Protein AF-A0AB39L7T5-F1 (afdb_monomer)

Solvent-accessible surface area (backbone atoms only — not comparable to full-atom values): 12133 Å² total; per-residue (Å²): 129,72,83,72,61,73,75,66,76,66,82,75,67,54,71,68,44,56,54,45,35,53,52,14,50,51,35,33,58,55,22,73,73,47,91,58,89,72,24,56,55,40,34,51,50,13,50,51,42,29,46,64,38,43,51,71,52,45,75,75,42,90,72,93,64,99,60,79,66,60,62,50,54,56,49,52,53,47,55,48,50,49,48,52,55,44,64,75,42,40,66,63,52,51,51,49,31,29,63,72,56,29,31,66,69,59,15,51,54,46,47,52,51,17,45,55,55,38,68,74,66,64,67,55,78,93,48,78,65,52,57,58,53,32,51,32,43,30,52,52,51,47,57,50,45,59,75,77,40,82,86,72,80,50,79,56,88,44,80,54,69,76,41,57,69,72,29,33,49,43,44,43,39,35,78,73,65,67,43,52,60,64,55,50,11,60,52,65,80,47,50,49,64,60,43,51,50,30,42,49,56,46,50,54,54,53,49,50,65,61,71,66,54,90,125

Mean predicted aligned error: 14.38 Å

Structure (mmCIF, N/CA/C/O backbone):
data_AF-A0AB39L7T5-F1
#
_entry.id   AF-A0AB39L7T5-F1
#
loop_
_atom_site.group_PDB
_atom_site.id
_atom_site.type_symbol
_atom_site.label_atom_id
_atom_site.label_alt_id
_atom_site.label_comp_id
_atom_site.label_asym_id
_atom_site.label_entity_id
_atom_site.label_seq_id
_atom_site.pdbx_PDB_ins_code
_atom_site.Cartn_x
_atom_site.Cartn_y
_atom_site.Cartn_z
_atom_site.occupancy
_atom_site.B_iso_or_equiv
_atom_site.auth_seq_id
_atom_site.auth_comp_id
_atom_site.auth_asym_id
_atom_site.auth_atom_id
_atom_site.pdbx_PDB_model_num
ATOM 1 N N . MET A 1 1 ? 9.376 -7.713 4.591 1.00 59.16 1 MET A N 1
ATOM 2 C CA . MET A 1 1 ? 9.207 -6.489 3.781 1.00 59.16 1 MET A CA 1
ATOM 3 C C . MET A 1 1 ? 8.627 -6.898 2.442 1.00 59.16 1 MET A C 1
ATOM 5 O O . MET A 1 1 ? 8.999 -7.964 1.968 1.00 59.16 1 MET A O 1
ATOM 9 N N . CYS A 1 2 ? 7.770 -6.080 1.823 1.00 70.94 2 CYS A N 1
ATOM 10 C CA . CYS A 1 2 ? 7.244 -6.397 0.494 1.00 70.94 2 CYS A CA 1
ATOM 11 C C . CYS A 1 2 ? 8.350 -6.588 -0.540 1.00 70.94 2 CYS A C 1
ATOM 13 O O . CYS A 1 2 ? 9.260 -5.762 -0.650 1.00 70.94 2 CYS A O 1
ATOM 15 N N . ASP A 1 3 ? 8.239 -7.673 -1.304 1.00 69.44 3 ASP A N 1
ATOM 16 C CA . ASP A 1 3 ? 9.197 -7.998 -2.346 1.00 69.44 3 ASP A CA 1
ATOM 17 C C . ASP A 1 3 ? 9.205 -6.910 -3.417 1.00 69.44 3 ASP A C 1
ATOM 19 O O . ASP A 1 3 ? 8.198 -6.597 -4.058 1.00 69.44 3 ASP A O 1
ATOM 23 N N . LEU A 1 4 ? 10.384 -6.333 -3.625 1.00 65.06 4 LEU A N 1
ATOM 24 C CA . LEU A 1 4 ? 10.609 -5.401 -4.714 1.00 65.06 4 LEU A CA 1
ATOM 25 C C . LEU A 1 4 ? 10.525 -6.161 -6.042 1.00 65.06 4 LEU A C 1
ATOM 27 O O . LEU A 1 4 ? 11.209 -7.180 -6.206 1.00 65.06 4 LEU A O 1
ATOM 31 N N . PRO A 1 5 ? 9.762 -5.668 -7.034 1.00 58.09 5 PRO A N 1
ATOM 32 C CA . PRO A 1 5 ? 9.785 -6.273 -8.353 1.00 58.09 5 PRO A CA 1
ATOM 33 C C . PRO A 1 5 ? 11.211 -6.197 -8.911 1.00 58.09 5 PRO A C 1
ATOM 35 O O . PRO A 1 5 ? 11.762 -5.115 -9.135 1.00 58.09 5 PRO A O 1
ATOM 38 N N . LYS A 1 6 ? 11.825 -7.368 -9.129 1.00 51.03 6 LYS A N 1
ATOM 39 C CA . LYS A 1 6 ? 13.149 -7.474 -9.752 1.00 51.03 6 LYS A CA 1
ATOM 40 C C . LYS A 1 6 ? 13.101 -6.814 -11.130 1.00 51.03 6 LYS A C 1
ATOM 42 O O . LYS A 1 6 ? 12.185 -7.084 -11.911 1.00 51.03 6 LYS A O 1
ATOM 47 N N . ARG A 1 7 ? 14.101 -5.979 -11.447 1.00 51.97 7 ARG A N 1
ATOM 48 C CA . ARG A 1 7 ? 14.282 -5.395 -12.786 1.00 51.97 7 ARG A CA 1
ATOM 49 C C . ARG A 1 7 ? 14.325 -6.528 -13.820 1.00 51.97 7 ARG A C 1
ATOM 51 O O . ARG A 1 7 ? 15.350 -7.183 -13.983 1.00 51.97 7 ARG A O 1
ATOM 58 N N . ARG A 1 8 ? 13.222 -6.770 -14.535 1.00 48.12 8 ARG A N 1
ATOM 59 C CA . ARG A 1 8 ? 13.226 -7.638 -15.719 1.00 48.12 8 ARG A CA 1
ATOM 60 C C . ARG A 1 8 ? 13.757 -6.826 -16.894 1.00 48.12 8 ARG A C 1
ATOM 62 O O . ARG A 1 8 ? 12.981 -6.308 -17.689 1.00 48.12 8 ARG A O 1
ATOM 69 N N . LEU A 1 9 ? 15.085 -6.738 -16.998 1.00 48.84 9 LEU A N 1
ATOM 70 C CA . LEU A 1 9 ? 15.791 -6.145 -18.148 1.00 48.84 9 LEU A CA 1
ATOM 71 C C . LEU A 1 9 ? 15.327 -6.748 -19.492 1.00 48.84 9 LEU A C 1
ATOM 73 O O . LEU A 1 9 ? 15.379 -6.101 -20.530 1.00 48.84 9 LEU A O 1
ATOM 77 N N . LEU A 1 10 ? 14.810 -7.980 -19.467 1.00 47.50 10 LEU A N 1
ATOM 78 C CA . LEU A 1 10 ? 14.433 -8.751 -20.651 1.00 47.50 10 LEU A CA 1
ATOM 79 C C . LEU A 1 10 ? 13.080 -8.366 -21.276 1.00 47.50 10 LEU A C 1
ATOM 81 O O . LEU A 1 10 ? 12.820 -8.754 -22.411 1.00 47.50 10 LEU A O 1
ATOM 85 N N . ASN A 1 11 ? 12.236 -7.571 -20.607 1.00 46.50 11 ASN A N 1
ATOM 86 C CA . ASN A 1 11 ? 10.943 -7.166 -21.181 1.00 46.50 11 ASN A CA 1
ATOM 87 C C . ASN A 1 11 ? 11.071 -6.123 -22.317 1.00 46.50 11 ASN A C 1
ATOM 89 O O . ASN A 1 11 ? 10.078 -5.823 -22.978 1.00 46.50 11 ASN A O 1
ATOM 93 N N . GLY A 1 12 ? 12.277 -5.596 -22.578 1.00 47.91 12 GLY A N 1
ATOM 94 C CA . GLY A 1 12 ? 12.576 -4.720 -23.722 1.00 47.91 12 GLY A CA 1
ATOM 95 C C . GLY A 1 12 ? 12.958 -5.456 -25.019 1.00 47.91 12 GLY A C 1
ATOM 96 O O . GLY A 1 12 ? 13.034 -4.844 -26.091 1.00 47.91 12 GLY A O 1
ATOM 97 N N . ILE A 1 13 ? 13.181 -6.776 -24.972 1.00 52.84 13 ILE A N 1
ATOM 98 C CA . ILE A 1 13 ? 13.639 -7.556 -26.132 1.00 52.84 13 ILE A CA 1
ATOM 99 C C . ILE A 1 13 ? 12.424 -8.071 -26.917 1.00 52.84 13 ILE A C 1
ATOM 101 O O . ILE A 1 13 ? 11.929 -9.174 -26.703 1.00 52.84 13 ILE A O 1
ATOM 105 N N . ARG A 1 14 ? 11.917 -7.257 -27.853 1.00 57.97 14 ARG A N 1
ATOM 106 C CA . ARG A 1 14 ? 10.888 -7.700 -28.814 1.00 57.97 14 ARG A CA 1
ATOM 107 C C . ARG A 1 14 ? 11.471 -8.766 -29.765 1.00 57.97 14 ARG A C 1
ATOM 109 O O . ARG A 1 14 ? 12.547 -8.524 -30.310 1.00 57.97 14 ARG A O 1
ATOM 116 N N . PRO A 1 15 ? 10.761 -9.875 -30.060 1.00 62.91 15 PRO A N 1
ATOM 117 C CA . PRO A 1 15 ? 11.277 -10.988 -30.877 1.00 62.91 15 PRO A CA 1
ATOM 118 C C . PRO A 1 15 ? 11.711 -10.552 -32.283 1.00 62.91 15 PRO A C 1
ATOM 120 O O . PRO A 1 15 ? 12.714 -11.027 -32.804 1.00 62.91 15 PRO A O 1
ATOM 123 N N . TRP A 1 16 ? 11.031 -9.556 -32.855 1.00 62.59 16 TRP A N 1
ATOM 124 C CA . TRP A 1 16 ? 11.418 -8.931 -34.121 1.00 62.59 16 TRP A CA 1
ATOM 125 C C . TRP A 1 16 ? 12.844 -8.351 -34.106 1.00 62.59 16 TRP A C 1
ATOM 127 O O . TRP A 1 16 ? 13.560 -8.453 -35.094 1.00 62.59 16 TRP A O 1
ATOM 137 N N . ARG A 1 17 ? 13.305 -7.788 -32.980 1.00 64.94 17 ARG A N 1
ATOM 138 C CA . ARG A 1 17 ? 14.658 -7.209 -32.870 1.00 64.94 17 ARG A CA 1
ATOM 139 C C . ARG A 1 17 ? 15.747 -8.281 -32.920 1.00 64.94 17 ARG A C 1
ATOM 141 O O . ARG A 1 17 ? 16.801 -8.041 -33.498 1.00 64.94 17 ARG A O 1
ATOM 148 N N . VAL A 1 18 ? 15.471 -9.464 -32.368 1.00 68.12 18 VAL A N 1
ATOM 149 C CA . VAL A 1 18 ? 16.374 -10.624 -32.441 1.00 68.12 18 VAL A CA 1
ATOM 150 C C . VAL A 1 18 ? 16.514 -11.088 -33.889 1.00 68.12 18 VAL A C 1
ATOM 152 O O . VAL A 1 18 ? 17.627 -11.311 -34.352 1.00 68.12 18 VAL A O 1
ATOM 155 N N . VAL A 1 19 ? 15.404 -11.140 -34.632 1.00 70.56 19 VAL A N 1
ATOM 156 C CA . VAL A 1 19 ? 15.412 -11.493 -36.060 1.00 70.56 19 VAL A CA 1
ATOM 157 C C . VAL A 1 19 ? 16.259 -10.505 -36.866 1.00 70.56 19 VAL A C 1
ATOM 159 O O . VAL A 1 19 ? 17.129 -10.930 -37.620 1.00 70.56 19 VAL A O 1
ATOM 162 N N . VAL A 1 20 ? 16.083 -9.193 -36.667 1.00 69.62 20 VAL A N 1
ATOM 163 C CA . VAL A 1 20 ? 16.873 -8.175 -37.389 1.00 69.62 20 VAL A CA 1
ATOM 164 C C . VAL A 1 20 ? 18.366 -8.255 -37.034 1.00 69.62 20 VAL A C 1
ATOM 166 O O . VAL A 1 20 ? 19.208 -8.142 -37.923 1.00 69.62 20 VAL A O 1
ATOM 169 N N . ALA A 1 21 ? 18.713 -8.504 -35.767 1.00 67.19 21 ALA A N 1
ATOM 170 C CA . ALA A 1 21 ? 20.107 -8.664 -35.346 1.00 67.19 21 ALA A CA 1
ATOM 171 C C . ALA A 1 21 ? 20.773 -9.895 -35.987 1.00 67.19 21 ALA A C 1
ATOM 173 O O . ALA A 1 21 ? 21.904 -9.803 -36.465 1.00 67.19 21 ALA A O 1
ATOM 174 N N . VAL A 1 22 ? 20.060 -11.025 -36.055 1.00 74.81 22 VAL A N 1
ATOM 175 C CA . VAL A 1 22 ? 20.540 -12.249 -36.719 1.00 74.81 22 VAL A CA 1
ATOM 176 C C . VAL A 1 22 ? 20.732 -12.020 -38.221 1.00 74.81 22 VAL A C 1
ATOM 178 O O . VAL A 1 22 ? 21.756 -12.421 -38.770 1.00 74.81 22 VAL A O 1
ATOM 181 N N . VAL A 1 23 ? 19.802 -11.321 -38.880 1.00 73.62 23 VAL A N 1
ATOM 182 C CA . VAL A 1 23 ? 19.912 -10.974 -40.309 1.00 73.62 23 VAL A CA 1
ATOM 183 C C . VAL A 1 23 ? 21.112 -10.056 -40.575 1.00 73.62 23 VAL A C 1
ATOM 185 O O . VAL A 1 23 ? 21.859 -10.286 -41.524 1.00 73.62 23 VAL A O 1
ATOM 188 N N . GLY A 1 24 ? 21.348 -9.053 -39.724 1.00 67.44 24 GLY A N 1
ATOM 189 C CA . GLY A 1 24 ? 22.513 -8.174 -39.849 1.00 67.44 24 GLY A CA 1
ATOM 190 C C . GLY A 1 24 ? 23.844 -8.912 -39.653 1.00 67.44 24 GLY A C 1
ATOM 191 O O . GLY A 1 24 ? 24.780 -8.698 -40.422 1.00 67.44 24 GLY A O 1
ATOM 192 N N . LEU A 1 25 ? 23.917 -9.844 -38.694 1.00 73.25 25 LEU A N 1
ATOM 193 C CA . LEU A 1 25 ? 25.084 -10.716 -38.488 1.00 73.25 25 LEU A CA 1
ATOM 194 C C . LEU A 1 25 ? 25.350 -11.620 -39.699 1.00 73.25 25 LEU A C 1
ATOM 196 O O . LEU A 1 25 ? 26.494 -11.735 -40.138 1.00 73.25 25 LEU A O 1
ATOM 200 N N . ALA A 1 26 ? 24.300 -12.211 -40.272 1.00 71.38 26 ALA A N 1
ATOM 201 C CA . ALA A 1 26 ? 24.407 -13.040 -41.469 1.00 71.38 26 ALA A CA 1
ATOM 202 C C . ALA A 1 26 ? 24.920 -12.243 -42.683 1.00 71.38 26 ALA A C 1
ATOM 204 O O . ALA A 1 26 ? 25.753 -12.744 -43.438 1.00 71.38 26 ALA A O 1
ATOM 205 N N . ALA A 1 27 ? 24.491 -10.986 -42.843 1.00 69.44 27 ALA A N 1
ATOM 206 C CA . ALA A 1 27 ? 24.963 -10.106 -43.913 1.00 69.44 27 ALA A CA 1
ATOM 207 C C . ALA A 1 27 ? 26.455 -9.742 -43.773 1.00 69.44 27 ALA A C 1
ATOM 209 O O . ALA A 1 27 ? 27.182 -9.748 -44.767 1.00 69.44 27 ALA A O 1
ATOM 210 N N . ILE A 1 28 ? 26.935 -9.484 -42.547 1.00 68.06 28 ILE A N 1
ATOM 211 C CA . ILE A 1 28 ? 28.365 -9.238 -42.285 1.00 68.06 28 ILE A CA 1
ATOM 212 C C . ILE A 1 28 ? 29.195 -10.494 -42.573 1.00 68.06 28 ILE A C 1
ATOM 214 O O . ILE A 1 28 ? 30.229 -10.404 -43.235 1.00 68.06 28 ILE A O 1
ATOM 218 N N . ALA A 1 29 ? 28.732 -11.660 -42.112 1.00 72.19 29 ALA A N 1
ATOM 219 C CA . ALA A 1 29 ? 29.416 -12.929 -42.341 1.00 72.19 29 ALA A CA 1
ATOM 220 C C . ALA A 1 29 ? 29.505 -13.267 -43.840 1.00 72.19 29 ALA A C 1
ATOM 222 O O . ALA A 1 29 ? 30.565 -13.662 -44.316 1.00 72.19 29 ALA A O 1
ATOM 223 N N . ALA A 1 30 ? 28.432 -13.039 -44.604 1.00 66.94 30 ALA A N 1
ATOM 224 C CA . ALA A 1 30 ? 28.425 -13.232 -46.054 1.00 66.94 30 ALA A CA 1
ATOM 225 C C . ALA A 1 30 ? 29.379 -12.266 -46.784 1.00 66.94 30 ALA A C 1
ATOM 227 O O . ALA A 1 30 ? 30.040 -12.662 -47.743 1.00 66.94 30 ALA A O 1
ATOM 228 N N . GLY A 1 31 ? 29.502 -11.021 -46.309 1.00 62.06 31 GLY A N 1
ATOM 229 C CA . GLY A 1 31 ? 30.430 -10.030 -46.862 1.00 62.06 31 GLY A CA 1
ATOM 230 C C . GLY A 1 31 ? 31.909 -10.408 -46.717 1.00 62.06 31 GLY A C 1
ATOM 231 O O . GLY A 1 31 ? 32.715 -10.034 -47.563 1.00 62.06 31 GLY A O 1
ATOM 232 N N . TRP A 1 32 ? 32.264 -11.197 -45.698 1.00 64.81 32 TRP A N 1
ATOM 233 C CA . TRP A 1 32 ? 33.627 -11.710 -45.497 1.00 64.81 32 TRP A CA 1
ATOM 234 C C . TRP A 1 32 ? 34.022 -12.830 -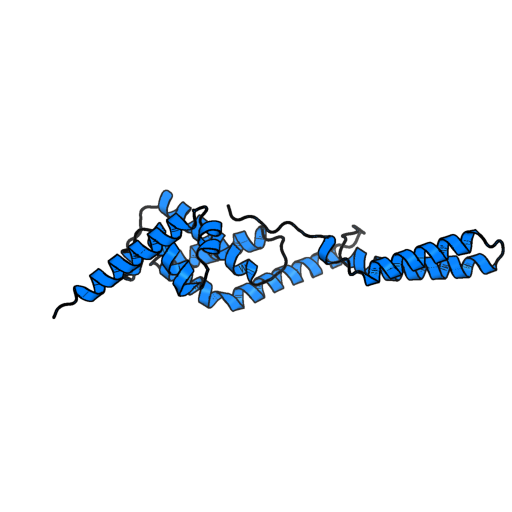46.468 1.00 64.81 32 TRP A C 1
ATOM 236 O O . TRP A 1 32 ? 35.209 -13.071 -46.671 1.00 64.81 32 TRP A O 1
ATOM 246 N N . VAL A 1 33 ? 33.049 -13.514 -47.074 1.00 67.62 33 VAL A N 1
ATOM 247 C CA . VAL A 1 33 ? 33.293 -14.666 -47.959 1.00 67.62 33 VAL A CA 1
ATOM 248 C C . VAL A 1 33 ? 33.530 -14.237 -49.416 1.00 67.62 33 VAL A C 1
ATOM 250 O O . VAL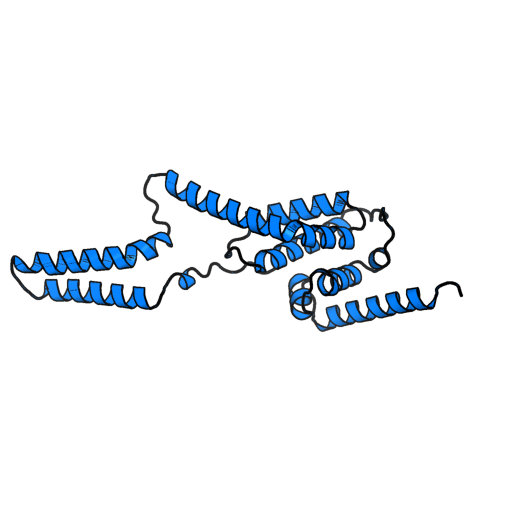 A 1 33 ? 34.046 -15.022 -50.207 1.00 67.62 33 VAL A O 1
ATOM 253 N N . VAL A 1 34 ? 33.217 -12.988 -49.786 1.00 60.12 34 VAL A N 1
ATOM 254 C CA . VAL A 1 34 ? 33.366 -12.471 -51.159 1.00 60.12 34 VAL A CA 1
ATOM 255 C C . VAL A 1 34 ? 34.569 -11.515 -51.247 1.00 60.12 34 VAL A C 1
ATOM 257 O O . VAL A 1 34 ? 34.479 -10.395 -50.746 1.00 60.12 34 VAL A O 1
ATOM 260 N N . PRO A 1 35 ? 35.696 -11.886 -51.888 1.00 51.81 35 PRO A N 1
ATOM 261 C CA . PRO A 1 35 ? 36.849 -10.996 -52.027 1.00 51.81 35 PRO A CA 1
ATOM 262 C C . PRO A 1 35 ? 36.629 -9.966 -53.148 1.00 51.81 35 PRO A C 1
ATOM 264 O O . PRO A 1 35 ? 36.377 -10.334 -54.293 1.00 51.81 35 PRO A O 1
ATOM 267 N N . GLY A 1 36 ? 36.755 -8.670 -52.841 1.00 61.28 36 GLY A N 1
ATOM 268 C CA . GLY A 1 36 ? 36.742 -7.580 -53.830 1.00 61.28 36 GLY A CA 1
ATOM 269 C C . GLY A 1 36 ? 36.214 -6.252 -53.274 1.00 61.28 36 GLY A C 1
ATOM 270 O O . GLY A 1 36 ? 35.625 -6.222 -52.202 1.00 61.28 36 GLY A O 1
ATOM 271 N N . LEU A 1 37 ? 36.371 -5.145 -54.016 1.00 52.47 37 LEU A N 1
ATOM 272 C CA . LEU A 1 37 ? 35.881 -3.797 -53.641 1.00 52.47 37 LEU A CA 1
ATOM 273 C C . LEU A 1 37 ? 34.363 -3.734 -53.353 1.00 52.47 37 LEU A C 1
ATOM 275 O O . LEU A 1 37 ? 33.896 -2.816 -52.683 1.00 52.47 37 LEU A O 1
ATOM 279 N N . LEU A 1 38 ? 33.600 -4.728 -53.818 1.00 53.84 38 LEU A N 1
ATOM 280 C CA . LEU A 1 38 ? 32.165 -4.875 -53.564 1.00 53.84 38 LEU A CA 1
ATOM 281 C C . LEU A 1 38 ? 31.835 -5.476 -52.185 1.00 53.84 38 LEU A C 1
ATOM 283 O O . LEU A 1 38 ? 30.674 -5.425 -51.793 1.00 53.84 38 LEU A O 1
ATOM 287 N N . SER A 1 39 ? 32.811 -5.996 -51.426 1.00 54.78 39 SER A N 1
ATOM 288 C CA . SER A 1 39 ? 32.604 -6.535 -50.067 1.00 54.78 39 SER A CA 1
ATOM 289 C C . SER A 1 39 ? 32.346 -5.448 -49.018 1.00 54.78 39 SER A C 1
ATOM 291 O O . SER A 1 39 ? 31.701 -5.696 -47.999 1.00 54.78 39 SER A O 1
ATOM 293 N N . ALA A 1 40 ? 32.771 -4.212 -49.295 1.00 57.59 40 ALA A N 1
ATOM 294 C CA . ALA A 1 40 ? 32.549 -3.067 -48.417 1.00 57.59 40 ALA A CA 1
ATOM 295 C C . ALA A 1 40 ? 31.058 -2.698 -48.292 1.00 57.59 40 ALA A C 1
ATOM 297 O O . ALA A 1 40 ? 30.616 -2.250 -47.235 1.00 57.59 40 ALA A O 1
ATOM 298 N N . VAL A 1 41 ? 30.267 -2.929 -49.346 1.00 60.19 41 VAL A N 1
ATOM 299 C CA . VAL A 1 41 ? 28.835 -2.596 -49.393 1.00 60.19 41 VAL A CA 1
ATOM 300 C C . VAL A 1 41 ? 27.988 -3.477 -48.455 1.00 60.19 41 VAL A C 1
ATOM 302 O O . VAL A 1 41 ? 27.268 -2.913 -47.631 1.00 60.19 41 VAL A O 1
ATOM 305 N N . PRO A 1 42 ? 28.063 -4.826 -48.485 1.00 58.31 42 PRO A N 1
ATOM 306 C CA . PRO A 1 42 ? 27.310 -5.678 -47.563 1.00 58.31 42 PRO A CA 1
ATOM 307 C C . PRO A 1 42 ? 27.816 -5.592 -46.118 1.00 58.31 42 PRO A C 1
ATOM 309 O O . PRO A 1 42 ? 27.006 -5.681 -45.199 1.00 58.31 42 PRO A O 1
ATOM 312 N N . ILE A 1 43 ? 29.114 -5.352 -45.890 1.00 59.38 43 ILE A N 1
ATOM 313 C CA . ILE A 1 43 ? 29.654 -5.131 -44.538 1.00 59.38 43 ILE A CA 1
ATOM 314 C C . ILE A 1 43 ? 29.134 -3.799 -43.973 1.00 59.38 43 ILE A C 1
ATOM 316 O O . ILE A 1 43 ? 28.663 -3.749 -42.834 1.00 59.38 43 I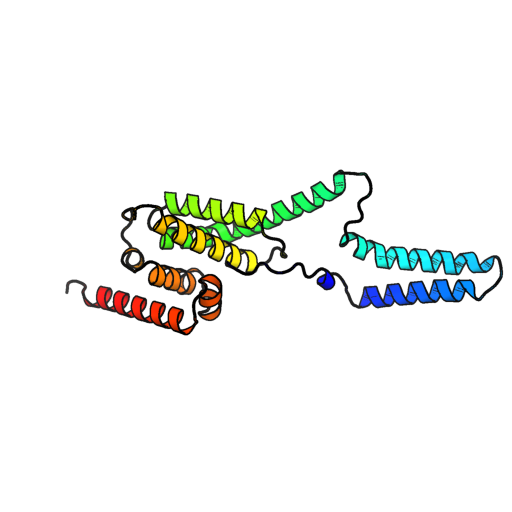LE A O 1
ATOM 320 N N . GLY A 1 44 ? 29.140 -2.728 -44.774 1.00 62.22 44 GLY A N 1
ATOM 321 C CA . GLY A 1 44 ? 28.569 -1.426 -44.412 1.00 62.22 44 GLY A CA 1
ATOM 322 C C . GLY A 1 44 ? 27.059 -1.481 -44.162 1.00 62.22 44 GLY A C 1
ATOM 323 O O . GLY A 1 44 ? 26.573 -0.987 -43.147 1.00 62.22 44 GLY A O 1
ATOM 324 N N . ALA A 1 45 ? 26.304 -2.142 -45.038 1.00 63.94 45 ALA A N 1
ATOM 325 C CA . ALA A 1 45 ? 24.864 -2.311 -44.869 1.00 63.94 45 ALA A CA 1
ATOM 326 C C . ALA A 1 45 ? 24.521 -3.213 -43.668 1.00 63.94 45 ALA A C 1
ATOM 328 O O . ALA A 1 45 ? 23.655 -2.866 -42.870 1.00 63.94 45 ALA A O 1
ATOM 329 N N . GLY A 1 46 ? 25.224 -4.336 -43.490 1.00 60.03 46 GLY A N 1
ATOM 330 C CA . GLY A 1 46 ? 25.027 -5.258 -42.369 1.00 60.03 46 GLY A CA 1
ATOM 331 C C . GLY A 1 46 ? 25.344 -4.617 -41.017 1.00 60.03 46 GLY A C 1
ATOM 332 O O . GLY A 1 46 ? 24.579 -4.776 -40.067 1.00 60.03 46 GLY A O 1
ATOM 333 N N . SER A 1 47 ? 26.416 -3.822 -40.945 1.00 63.28 47 SER A N 1
ATOM 334 C CA . SER A 1 47 ? 26.769 -3.041 -39.752 1.00 63.28 47 SER A CA 1
ATOM 335 C C . SER A 1 47 ? 25.768 -1.927 -39.459 1.00 63.28 47 SER A C 1
ATOM 337 O O . SER A 1 47 ? 25.405 -1.768 -38.299 1.00 63.28 47 SER A O 1
ATOM 339 N N . LEU A 1 48 ? 25.245 -1.220 -40.468 1.00 64.81 48 LEU A N 1
ATOM 340 C CA . LEU A 1 48 ? 24.160 -0.241 -40.298 1.00 64.81 48 LEU A CA 1
ATOM 341 C C . LEU A 1 48 ? 22.854 -0.888 -39.825 1.00 64.81 48 LEU A C 1
ATOM 343 O O . LEU A 1 48 ? 22.181 -0.337 -38.958 1.00 64.81 48 LEU A O 1
ATOM 347 N N . VAL A 1 49 ? 22.504 -2.064 -40.352 1.00 65.31 49 VAL A N 1
ATOM 348 C CA . VAL A 1 49 ? 21.318 -2.827 -39.930 1.00 65.31 49 VAL A CA 1
ATOM 349 C C . VAL A 1 49 ? 21.480 -3.345 -38.501 1.00 65.31 49 VAL A C 1
ATOM 351 O O . VAL A 1 49 ? 20.553 -3.218 -37.702 1.00 65.31 49 VAL A O 1
ATOM 354 N N . LEU A 1 50 ? 22.662 -3.851 -38.136 1.00 62.31 50 LEU A N 1
ATOM 355 C CA . LEU A 1 50 ? 22.991 -4.191 -36.750 1.00 62.31 50 LEU A CA 1
ATOM 356 C C . LEU A 1 50 ? 22.939 -2.959 -35.850 1.00 62.31 50 LEU A C 1
ATOM 358 O O . LEU A 1 50 ? 22.322 -3.026 -34.791 1.00 62.31 50 LEU A O 1
ATOM 362 N N . LEU A 1 51 ? 23.492 -1.821 -36.279 1.00 59.72 51 LEU A N 1
ATOM 363 C CA . LEU A 1 51 ? 23.401 -0.567 -35.535 1.00 59.72 51 LEU A CA 1
ATOM 364 C C . LEU A 1 51 ? 21.937 -0.174 -35.327 1.00 59.72 51 LEU A C 1
ATOM 366 O O . LEU A 1 51 ? 21.560 0.141 -34.209 1.00 59.72 51 LEU A O 1
ATOM 370 N N . ALA A 1 52 ? 21.094 -0.239 -36.357 1.00 60.47 52 ALA A N 1
ATOM 371 C CA . ALA A 1 52 ? 19.677 0.115 -36.282 1.00 60.47 52 ALA A CA 1
ATOM 372 C C . ALA A 1 52 ? 18.845 -0.870 -35.438 1.00 60.47 52 ALA A C 1
ATOM 374 O O . ALA A 1 52 ? 17.846 -0.471 -34.841 1.00 60.47 52 ALA A O 1
ATOM 375 N N . ALA A 1 53 ? 19.253 -2.138 -35.352 1.00 61.19 53 ALA A N 1
ATOM 376 C CA . ALA A 1 53 ? 18.623 -3.148 -34.501 1.00 61.19 53 ALA A CA 1
ATOM 377 C C . ALA A 1 53 ? 19.057 -3.039 -33.032 1.00 61.19 53 ALA A C 1
ATOM 379 O O . ALA A 1 53 ? 18.257 -3.270 -32.123 1.00 61.19 53 ALA A O 1
ATOM 380 N N . VAL A 1 54 ? 20.319 -2.669 -32.808 1.00 56.06 54 VAL A N 1
ATOM 381 C CA . VAL A 1 54 ? 20.957 -2.592 -31.491 1.00 56.06 54 VAL A CA 1
ATOM 382 C C . VAL A 1 54 ? 20.764 -1.211 -30.852 1.00 56.06 54 VAL A C 1
ATOM 384 O O . VAL A 1 54 ? 20.557 -1.142 -29.648 1.00 56.06 54 VAL A O 1
ATOM 387 N N . LEU A 1 55 ? 20.701 -0.112 -31.611 1.00 53.53 55 LEU A N 1
ATOM 388 C CA . LEU A 1 55 ? 20.466 1.256 -31.105 1.00 53.53 55 LEU A CA 1
ATOM 389 C C . LEU A 1 55 ? 19.194 1.391 -30.245 1.00 53.53 55 LEU A C 1
ATOM 391 O O . LEU A 1 55 ? 19.255 2.022 -29.190 1.00 53.53 55 LEU A O 1
ATOM 395 N N . PRO A 1 56 ? 18.042 0.799 -30.615 1.00 51.75 56 PRO A N 1
ATOM 396 C CA . PRO A 1 56 ? 16.845 0.821 -29.781 1.00 51.75 56 PRO A CA 1
ATOM 397 C C . PRO A 1 56 ? 16.926 -0.105 -28.562 1.00 51.75 56 PRO A C 1
ATOM 399 O O . PRO A 1 56 ? 16.111 0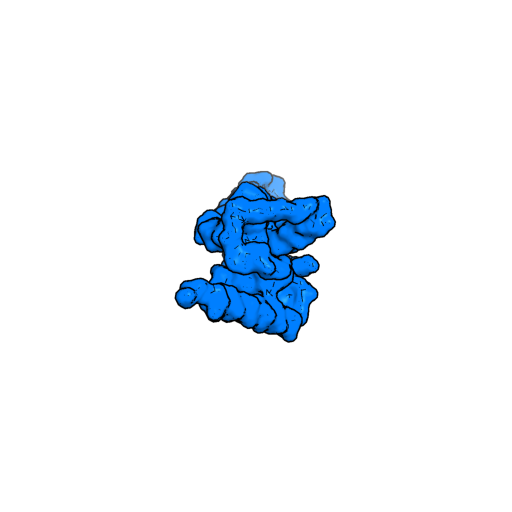.051 -27.662 1.00 51.75 56 PRO A O 1
ATOM 402 N N . ALA A 1 57 ? 17.849 -1.073 -28.544 1.00 45.69 57 ALA A N 1
ATOM 403 C CA . ALA A 1 57 ? 18.117 -1.943 -27.397 1.00 45.69 57 ALA A CA 1
ATOM 404 C C . ALA A 1 57 ? 19.176 -1.337 -26.453 1.00 45.69 57 ALA A C 1
ATOM 406 O O . ALA A 1 57 ? 19.093 -1.517 -25.247 1.00 45.69 57 ALA A O 1
ATOM 407 N N . LEU A 1 58 ? 20.109 -0.537 -26.980 1.00 45.12 58 LEU A N 1
ATOM 408 C CA . LEU A 1 58 ? 21.034 0.305 -26.213 1.00 45.12 58 LEU A CA 1
ATOM 409 C C . LEU A 1 58 ? 20.362 1.569 -25.660 1.00 45.12 58 LEU A C 1
ATOM 411 O O . LEU A 1 58 ? 20.852 2.155 -24.704 1.00 45.12 58 LEU A O 1
ATOM 415 N N . ARG A 1 59 ? 19.201 1.969 -26.196 1.00 42.09 59 ARG A N 1
ATOM 416 C CA . ARG A 1 59 ? 18.308 2.917 -25.504 1.00 42.09 59 ARG A CA 1
ATOM 417 C C . ARG A 1 59 ? 17.804 2.376 -24.162 1.00 42.09 59 ARG A C 1
ATOM 419 O O . ARG A 1 59 ? 17.482 3.182 -23.299 1.00 42.09 59 ARG A O 1
ATOM 426 N N . ASP A 1 60 ? 17.796 1.053 -23.992 1.00 41.94 60 ASP A N 1
ATOM 427 C CA . ASP A 1 60 ? 17.422 0.375 -22.747 1.00 41.94 60 ASP A CA 1
ATOM 428 C C . ASP A 1 60 ? 18.646 -0.149 -21.957 1.00 41.94 60 ASP A C 1
ATOM 430 O O . ASP A 1 60 ? 18.490 -0.621 -20.832 1.00 41.94 60 ASP A O 1
ATOM 434 N N . ILE A 1 61 ? 19.866 -0.054 -22.511 1.00 41.69 61 ILE A N 1
ATOM 435 C CA . ILE A 1 61 ? 21.119 -0.482 -21.871 1.00 41.69 61 ILE A CA 1
ATOM 436 C C . ILE A 1 61 ? 22.106 0.687 -21.880 1.00 41.69 61 ILE A C 1
ATOM 438 O O . ILE A 1 61 ? 22.834 0.918 -22.841 1.00 41.69 61 ILE A O 1
ATOM 442 N N . GLU A 1 62 ? 22.074 1.406 -20.762 1.00 47.44 62 GLU A N 1
ATOM 443 C CA . GLU A 1 62 ? 23.075 2.312 -20.196 1.00 47.44 62 GLU A CA 1
ATOM 444 C C . GLU A 1 62 ? 24.504 2.087 -20.750 1.00 47.44 62 GLU A C 1
ATOM 446 O O . GLU A 1 62 ? 25.297 1.333 -20.192 1.00 47.44 62 GLU A O 1
ATOM 451 N N . LEU A 1 63 ? 24.864 2.768 -21.842 1.00 38.72 63 LEU A N 1
ATOM 452 C CA . LEU A 1 63 ? 26.259 2.957 -22.244 1.00 38.72 63 LEU A CA 1
ATOM 453 C C . LEU A 1 63 ? 26.698 4.332 -21.754 1.00 38.72 63 LEU A C 1
ATOM 455 O O . LEU A 1 63 ? 26.308 5.361 -22.307 1.00 38.72 63 LEU A O 1
ATOM 459 N N . GLY A 1 64 ? 27.498 4.324 -20.687 1.00 38.41 64 GLY A N 1
ATOM 460 C CA . GLY A 1 64 ? 28.220 5.492 -20.205 1.00 38.41 64 GLY A CA 1
ATOM 461 C C . GLY A 1 64 ? 29.128 6.041 -21.304 1.00 38.41 64 GLY A C 1
ATOM 462 O O . GLY A 1 64 ? 30.176 5.475 -21.601 1.00 38.41 64 GLY A O 1
ATOM 463 N N . LEU A 1 65 ? 28.707 7.146 -21.908 1.00 39.91 65 LEU A N 1
ATOM 464 C CA . LEU A 1 65 ? 29.528 8.033 -22.727 1.00 39.91 65 LEU A CA 1
ATOM 465 C C . LEU A 1 65 ? 29.391 9.451 -22.153 1.00 39.91 65 LEU A C 1
ATOM 467 O O . LEU A 1 65 ? 28.328 9.785 -21.621 1.00 39.91 65 LEU A O 1
ATOM 471 N N . PRO A 1 66 ? 30.454 10.273 -22.214 1.00 42.81 66 PRO A N 1
ATOM 472 C CA . PRO A 1 66 ? 30.572 11.495 -21.431 1.00 42.81 66 PRO A CA 1
ATOM 473 C C . PRO A 1 66 ? 29.559 12.526 -21.931 1.00 42.81 66 PRO A C 1
ATOM 475 O O . PRO A 1 66 ? 29.662 13.039 -23.044 1.00 42.81 66 PRO A O 1
ATOM 478 N N . GLY A 1 67 ? 28.543 12.791 -21.116 1.00 40.88 67 GLY A N 1
ATOM 479 C CA . GLY A 1 67 ? 27.471 13.719 -21.445 1.00 40.88 67 GLY A CA 1
ATOM 480 C C . GLY A 1 67 ? 26.281 13.541 -20.511 1.00 40.88 67 GLY A C 1
ATOM 481 O O . GLY A 1 67 ? 25.291 12.913 -20.884 1.00 40.88 67 GLY A O 1
ATOM 482 N N . ASP A 1 68 ? 26.374 14.139 -19.322 1.00 47.66 68 ASP A N 1
ATOM 483 C CA . ASP A 1 68 ? 25.415 14.126 -18.197 1.00 47.66 68 ASP A CA 1
ATOM 484 C C . ASP A 1 68 ? 23.958 14.525 -18.523 1.00 47.66 68 ASP A C 1
ATOM 486 O O . ASP A 1 68 ? 23.081 14.508 -17.663 1.00 47.66 68 ASP A O 1
ATOM 490 N N . ILE A 1 69 ? 23.651 14.870 -19.771 1.00 50.50 69 ILE A N 1
ATOM 491 C CA . ILE A 1 69 ? 22.394 15.520 -20.153 1.00 50.50 69 ILE A CA 1
ATOM 492 C C . ILE A 1 69 ? 21.270 14.499 -20.417 1.00 50.50 69 ILE A C 1
ATOM 494 O O . ILE A 1 69 ? 20.094 14.801 -20.238 1.00 50.50 69 ILE A O 1
ATOM 498 N N . LYS A 1 70 ? 21.593 13.265 -20.832 1.00 43.53 70 LYS A N 1
ATOM 499 C CA . LYS A 1 70 ? 20.565 12.264 -21.199 1.00 43.53 70 LYS A CA 1
ATOM 500 C C . LYS A 1 70 ? 20.090 11.407 -20.026 1.00 43.53 70 LYS A C 1
ATOM 502 O O . LYS A 1 70 ? 18.930 10.998 -20.012 1.00 43.53 70 LYS A O 1
ATOM 507 N N . PHE A 1 71 ? 20.954 11.172 -19.038 1.00 41.66 71 PHE A N 1
ATOM 508 C CA . PHE A 1 71 ? 20.583 10.460 -17.815 1.00 41.66 71 PHE A CA 1
ATOM 509 C C . PHE A 1 71 ? 19.648 11.295 -16.942 1.00 41.66 71 PHE A C 1
ATOM 511 O O . PHE A 1 71 ? 18.667 10.751 -16.439 1.00 41.66 71 PHE A O 1
ATOM 518 N N . SER A 1 72 ? 19.881 12.609 -16.829 1.00 48.53 72 SER A N 1
ATOM 519 C CA . SER A 1 72 ? 18.978 13.470 -16.060 1.00 48.53 72 SER A CA 1
ATOM 520 C C . SER A 1 72 ? 17.583 13.511 -16.685 1.00 48.53 72 SER A C 1
ATOM 522 O O . SER A 1 72 ? 16.615 13.296 -15.976 1.00 48.53 72 SER A O 1
ATOM 524 N N . ALA A 1 73 ? 17.456 13.635 -18.011 1.00 51.81 73 ALA A N 1
ATOM 525 C CA . ALA A 1 73 ? 16.148 13.685 -18.670 1.00 51.81 73 ALA A CA 1
ATOM 526 C C . ALA A 1 73 ? 15.316 12.395 -18.498 1.00 51.81 73 ALA A C 1
ATOM 528 O O . ALA A 1 73 ? 14.108 12.464 -18.272 1.00 51.81 73 ALA A O 1
ATOM 529 N N . ALA A 1 74 ? 15.944 11.214 -18.572 1.00 53.81 74 ALA A N 1
ATOM 530 C CA . ALA A 1 74 ? 15.256 9.935 -18.366 1.00 53.81 74 ALA A CA 1
ATOM 531 C C . ALA A 1 74 ? 14.895 9.687 -16.887 1.00 53.81 74 ALA A C 1
ATOM 533 O O . ALA A 1 74 ? 13.844 9.112 -16.595 1.00 53.81 74 ALA A O 1
ATOM 534 N N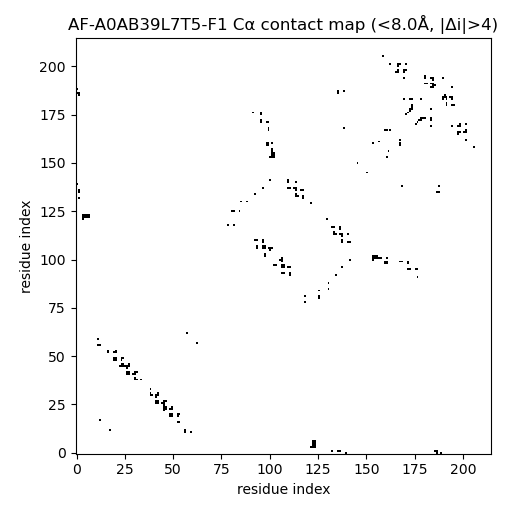 . LEU A 1 75 ? 15.742 10.139 -15.955 1.00 59.00 75 LEU A N 1
ATOM 535 C CA . LEU A 1 75 ? 15.468 10.094 -14.516 1.00 59.00 75 LEU A CA 1
ATOM 536 C C . LEU A 1 75 ? 14.364 11.087 -14.126 1.00 59.00 75 LEU A C 1
ATOM 538 O O . LEU A 1 75 ? 13.409 10.676 -13.474 1.00 59.00 75 LEU A O 1
ATOM 542 N N . SER A 1 76 ? 14.423 12.331 -14.611 1.00 60.62 76 SER A N 1
ATOM 543 C CA . SER A 1 76 ? 13.383 13.350 -14.422 1.00 60.62 76 SER A CA 1
ATOM 544 C C . SER A 1 76 ? 12.039 12.884 -14.977 1.00 60.62 76 SER A C 1
ATOM 546 O O . SER A 1 76 ? 11.032 12.979 -14.287 1.00 60.62 76 SER A O 1
ATOM 548 N N . GLY A 1 77 ? 12.003 12.293 -16.178 1.00 66.62 77 GLY A N 1
ATOM 549 C CA . GLY A 1 77 ? 10.762 11.756 -16.749 1.00 66.62 77 GLY A CA 1
ATOM 550 C C . GLY A 1 77 ? 10.173 10.584 -15.951 1.00 66.62 77 GLY A C 1
ATOM 551 O O . GLY A 1 77 ? 8.955 10.438 -15.862 1.00 66.62 77 GLY A O 1
ATOM 552 N N . ARG A 1 78 ? 11.021 9.757 -15.325 1.00 71.31 78 ARG A N 1
ATOM 553 C CA . ARG A 1 78 ? 10.584 8.663 -14.442 1.00 71.31 78 ARG A CA 1
ATOM 554 C C . ARG A 1 78 ? 10.032 9.189 -13.121 1.00 71.31 78 ARG A C 1
ATOM 556 O O . ARG A 1 78 ? 8.996 8.707 -12.673 1.00 71.31 78 ARG A O 1
ATOM 563 N N . GLU A 1 79 ? 10.736 10.121 -12.492 1.00 73.75 79 GLU A N 1
ATOM 564 C CA . GLU A 1 79 ? 10.315 10.757 -11.243 1.00 73.75 79 GLU A CA 1
ATOM 565 C C . GLU A 1 79 ? 8.969 11.464 -11.423 1.00 73.75 79 GLU A C 1
ATOM 567 O O . GLU A 1 79 ? 8.055 11.301 -10.612 1.00 73.75 79 GLU A O 1
ATOM 572 N N . GLN A 1 80 ? 8.805 12.136 -12.561 1.00 78.44 80 GLN A N 1
ATOM 573 C CA . GLN A 1 80 ? 7.556 12.776 -12.941 1.00 78.44 80 GLN A CA 1
ATOM 574 C C . GLN A 1 80 ? 6.443 11.748 -13.180 1.00 78.44 80 GLN A C 1
ATOM 576 O O . GLN A 1 80 ? 5.368 11.885 -12.613 1.00 78.44 80 GLN A O 1
ATOM 581 N N . GLY A 1 81 ? 6.719 10.636 -13.872 1.00 79.31 81 GLY A N 1
ATOM 582 C CA . GLY A 1 81 ? 5.734 9.561 -14.047 1.00 79.31 81 GLY A CA 1
ATOM 583 C C . GLY A 1 81 ? 5.297 8.883 -12.737 1.00 79.31 81 GLY A C 1
ATOM 584 O O . GLY A 1 81 ? 4.128 8.536 -12.582 1.00 79.31 81 GLY A O 1
ATOM 585 N N . ILE A 1 82 ? 6.210 8.705 -11.774 1.00 79.75 82 ILE A N 1
ATOM 586 C CA . ILE A 1 82 ? 5.874 8.207 -10.426 1.00 79.75 82 ILE A CA 1
ATOM 587 C C . ILE A 1 82 ? 4.983 9.217 -9.695 1.00 79.75 82 ILE A C 1
ATOM 589 O O . ILE A 1 82 ? 4.004 8.820 -9.064 1.00 79.75 82 ILE A O 1
ATOM 593 N N . THR A 1 83 ? 5.307 10.504 -9.806 1.00 82.31 83 THR A N 1
ATOM 594 C CA . THR A 1 83 ? 4.534 11.597 -9.205 1.00 82.31 83 THR A CA 1
ATOM 595 C C . THR A 1 83 ? 3.129 11.677 -9.797 1.00 82.31 83 THR A C 1
ATOM 597 O O . THR A 1 83 ? 2.160 11.742 -9.048 1.00 82.31 83 THR A O 1
ATOM 600 N N . ASP A 1 84 ? 2.993 11.570 -11.117 1.00 84.31 84 ASP A N 1
ATOM 601 C CA . ASP A 1 84 ? 1.700 11.627 -11.801 1.00 84.31 84 ASP A CA 1
ATOM 602 C C . ASP A 1 84 ? 0.777 10.475 -11.378 1.00 84.31 84 ASP A C 1
ATOM 604 O O . ASP A 1 84 ? -0.406 10.683 -11.102 1.00 84.31 84 ASP A O 1
ATOM 608 N N . VAL A 1 85 ? 1.310 9.251 -11.282 1.00 84.31 85 VAL A N 1
ATOM 609 C CA . VAL A 1 85 ? 0.530 8.096 -10.806 1.00 84.31 85 VAL A CA 1
ATOM 610 C C . VAL A 1 85 ? 0.169 8.234 -9.334 1.00 84.31 85 VAL A C 1
ATOM 612 O O . VAL A 1 85 ? -0.930 7.841 -8.940 1.00 84.31 85 VAL A O 1
ATOM 615 N N . PHE A 1 86 ? 1.056 8.812 -8.526 1.00 83.19 86 PHE A N 1
ATOM 616 C CA . PHE A 1 86 ? 0.738 9.105 -7.138 1.00 83.19 86 PHE A CA 1
ATOM 617 C C . PHE A 1 86 ? -0.410 10.110 -7.031 1.00 83.19 86 PHE A C 1
ATOM 619 O O . PHE A 1 86 ? -1.375 9.838 -6.324 1.00 83.19 86 PHE A O 1
ATOM 626 N N . GLU A 1 87 ? -0.356 11.230 -7.752 1.00 86.12 87 GLU A N 1
ATOM 627 C CA . GLU A 1 87 ? -1.401 12.258 -7.695 1.00 86.12 87 GLU A CA 1
ATOM 628 C C . GLU A 1 87 ? -2.767 11.716 -8.134 1.00 86.12 87 GLU A C 1
ATOM 630 O O . GLU A 1 87 ? -3.781 12.007 -7.502 1.00 86.12 87 GLU A O 1
ATOM 635 N N . GLN A 1 88 ? -2.802 10.823 -9.128 1.00 87.12 88 GLN A N 1
ATOM 636 C CA . GLN A 1 88 ? -4.033 10.128 -9.524 1.00 87.12 88 GLN A CA 1
ATOM 637 C C . GLN A 1 88 ? -4.610 9.232 -8.416 1.00 87.12 88 GLN A C 1
ATOM 639 O O . GLN A 1 88 ? -5.822 9.052 -8.340 1.00 87.12 88 GLN A O 1
ATOM 644 N N . GLN A 1 89 ? -3.760 8.656 -7.564 1.00 87.25 89 GLN A N 1
ATOM 645 C CA . GLN A 1 89 ? -4.148 7.702 -6.514 1.00 87.25 89 GLN A CA 1
ATOM 646 C C . GLN A 1 89 ? -4.210 8.329 -5.117 1.00 87.25 89 GLN A C 1
ATOM 648 O O . GLN A 1 89 ? -4.588 7.666 -4.147 1.00 87.25 89 GLN A O 1
ATOM 653 N N . ARG A 1 90 ? -3.836 9.604 -4.998 1.00 87.81 90 ARG A N 1
ATOM 654 C CA . ARG A 1 90 ? -3.650 10.302 -3.727 1.00 87.81 90 ARG A CA 1
ATOM 655 C C . ARG A 1 90 ? -4.915 10.302 -2.880 1.00 87.81 90 ARG A C 1
ATOM 657 O O . ARG A 1 90 ? -4.824 10.066 -1.680 1.00 87.81 90 ARG A O 1
ATOM 664 N N . GLY A 1 91 ? -6.079 10.519 -3.497 1.00 88.81 91 GLY A N 1
ATOM 665 C CA . GLY A 1 91 ? -7.371 10.513 -2.803 1.00 88.81 91 GLY A CA 1
ATOM 666 C C . GLY A 1 91 ? -7.657 9.180 -2.106 1.00 88.81 91 GLY A C 1
ATOM 667 O O . GLY A 1 91 ? -7.918 9.155 -0.902 1.00 88.81 91 GLY A O 1
ATOM 668 N N . ASP A 1 92 ? -7.513 8.072 -2.834 1.00 90.00 92 ASP A N 1
ATOM 669 C CA . ASP A 1 92 ? -7.749 6.721 -2.312 1.00 90.00 92 ASP A CA 1
ATOM 670 C C . ASP A 1 92 ? -6.750 6.355 -1.208 1.00 90.00 92 ASP A C 1
ATOM 672 O O . ASP A 1 92 ? -7.122 5.816 -0.161 1.00 90.00 92 ASP A O 1
ATOM 676 N N . LEU A 1 93 ? -5.466 6.666 -1.418 1.00 92.19 93 LEU A N 1
ATOM 677 C CA . LEU A 1 93 ? -4.410 6.398 -0.441 1.00 92.19 93 LEU A CA 1
ATOM 678 C C . LEU A 1 93 ? -4.579 7.240 0.827 1.00 92.19 93 LEU A C 1
ATOM 680 O O . LEU A 1 93 ? -4.366 6.738 1.931 1.00 92.19 93 LEU A O 1
ATOM 684 N N . GLN A 1 94 ? -4.994 8.500 0.685 1.00 93.50 94 GLN A N 1
ATOM 685 C CA . GLN A 1 94 ? -5.270 9.390 1.807 1.00 93.50 94 GLN A CA 1
ATOM 686 C C . GLN A 1 94 ? -6.461 8.900 2.627 1.00 93.50 94 GLN A C 1
ATOM 688 O O . GLN A 1 94 ? -6.375 8.886 3.855 1.00 93.50 94 GLN A O 1
ATOM 693 N N . LEU A 1 95 ? -7.533 8.442 1.974 1.00 92.12 95 LEU A N 1
ATOM 694 C CA . LEU A 1 95 ? -8.660 7.822 2.666 1.00 92.12 95 LEU A CA 1
ATOM 695 C C . LEU A 1 95 ? -8.202 6.591 3.459 1.00 92.12 95 LEU A C 1
ATOM 697 O O . LEU A 1 95 ? -8.468 6.501 4.657 1.00 92.12 95 LEU A O 1
ATOM 701 N N . CYS A 1 96 ? -7.447 5.683 2.834 1.00 92.94 96 CYS A N 1
ATOM 702 C CA . CYS A 1 96 ? -6.916 4.501 3.516 1.00 92.94 96 CYS A CA 1
ATOM 703 C C . CYS A 1 96 ? -6.049 4.884 4.726 1.00 92.94 96 CYS A C 1
ATOM 705 O O . CYS A 1 96 ? -6.245 4.356 5.819 1.00 92.94 96 CYS A O 1
ATOM 707 N N . ALA A 1 97 ? -5.133 5.842 4.567 1.00 93.62 97 ALA A N 1
ATOM 708 C CA . ALA A 1 97 ? -4.275 6.312 5.651 1.00 93.62 97 ALA A CA 1
ATOM 709 C C . ALA A 1 97 ? -5.085 6.902 6.818 1.00 93.62 97 ALA A C 1
ATOM 711 O O . ALA A 1 97 ? -4.787 6.622 7.980 1.00 93.62 97 ALA A O 1
ATOM 712 N N . GLN A 1 98 ? -6.133 7.680 6.529 1.00 92.62 98 GLN A N 1
ATOM 713 C CA . GLN A 1 98 ? -7.008 8.256 7.552 1.00 92.62 98 GLN A CA 1
ATOM 714 C C . GLN A 1 98 ? -7.772 7.182 8.328 1.00 92.62 98 GLN A C 1
ATOM 716 O O . GLN A 1 98 ? -7.830 7.245 9.557 1.00 92.62 98 GLN A O 1
ATOM 721 N N . LEU A 1 99 ? -8.309 6.175 7.635 1.00 91.62 99 LEU A N 1
ATOM 722 C CA . LEU A 1 99 ? -9.025 5.065 8.268 1.00 91.62 99 LEU A CA 1
ATOM 723 C C . LEU A 1 99 ? -8.099 4.189 9.122 1.00 91.62 99 LEU A C 1
ATOM 725 O O . LEU A 1 99 ? -8.517 3.692 10.167 1.00 91.62 99 LEU A O 1
ATOM 729 N N . LEU A 1 100 ? -6.839 4.035 8.707 1.00 90.81 100 LEU A N 1
ATOM 730 C CA . LEU A 1 100 ? -5.822 3.299 9.453 1.00 90.81 100 LEU A CA 1
ATOM 731 C C . LEU A 1 100 ? -5.348 4.047 10.707 1.00 90.81 100 LEU A C 1
ATOM 733 O O . LEU A 1 100 ? -5.209 3.428 11.758 1.00 90.81 100 LEU A O 1
ATOM 737 N N . CYS A 1 101 ? -5.108 5.358 10.623 1.00 88.31 101 CYS A N 1
ATOM 738 C CA . CYS A 1 101 ? -4.496 6.117 11.721 1.00 88.31 101 CYS A CA 1
ATOM 739 C C . CYS A 1 101 ? -5.518 6.713 12.702 1.00 88.31 101 CYS A C 1
ATOM 741 O O . CYS A 1 101 ? -5.222 6.865 13.883 1.00 88.31 101 CYS A O 1
ATOM 743 N N . GLY A 1 102 ? -6.709 7.106 12.235 1.00 84.38 102 GLY A N 1
ATOM 744 C CA . GLY A 1 102 ? -7.721 7.794 13.053 1.00 84.38 102 GLY A CA 1
ATOM 745 C C . GLY A 1 102 ? -7.398 9.255 13.429 1.00 84.38 102 GLY A C 1
ATOM 746 O O . GLY A 1 102 ? -8.236 9.931 14.032 1.00 84.38 102 GLY A O 1
ATOM 747 N N . ASP A 1 103 ? -6.215 9.763 13.064 1.00 86.69 103 ASP A N 1
ATOM 748 C CA . ASP A 1 103 ? -5.823 11.179 13.125 1.00 86.69 103 ASP A CA 1
ATOM 749 C C . ASP A 1 103 ? -5.360 11.640 11.729 1.00 86.69 103 ASP A C 1
ATOM 751 O O . ASP A 1 103 ? -4.423 11.050 11.179 1.00 86.69 103 ASP A O 1
ATOM 755 N N . PRO A 1 104 ? -5.989 12.671 11.131 1.00 87.88 104 PRO A N 1
ATOM 756 C CA . PRO A 1 104 ? -5.667 13.116 9.774 1.00 87.88 104 PRO A CA 1
ATOM 757 C C . PRO A 1 104 ? -4.225 13.621 9.618 1.00 87.88 104 PRO A C 1
ATOM 759 O O . PRO A 1 104 ? -3.623 13.410 8.566 1.00 87.88 104 PRO A O 1
ATOM 762 N N . GLU A 1 105 ? -3.650 14.235 10.655 1.00 90.06 105 GLU A N 1
ATOM 763 C CA . GLU A 1 105 ? -2.274 14.755 10.614 1.00 90.06 105 GLU A CA 1
ATOM 764 C C . GLU A 1 105 ? -1.243 13.622 10.598 1.00 90.06 105 GLU A C 1
ATOM 766 O O . GLU A 1 105 ? -0.304 13.619 9.796 1.00 90.06 105 GLU A O 1
ATOM 771 N N . GLN A 1 106 ? -1.448 12.609 11.445 1.00 89.94 106 GLN A N 1
ATOM 772 C CA . GLN A 1 106 ? -0.622 11.406 11.436 1.00 89.94 106 GLN A CA 1
ATOM 773 C C . GLN A 1 106 ? -0.763 10.647 10.112 1.00 89.94 106 GLN A C 1
ATOM 775 O O . GLN A 1 106 ? 0.246 10.242 9.538 1.00 89.94 106 GLN A O 1
ATOM 780 N N . ALA A 1 107 ? -1.990 10.506 9.601 1.00 91.75 107 ALA A N 1
ATOM 781 C CA . ALA A 1 107 ? -2.256 9.859 8.320 1.00 91.75 107 ALA A CA 1
ATOM 782 C C . ALA A 1 107 ? -1.506 10.534 7.166 1.00 91.75 107 ALA A C 1
ATOM 784 O O . ALA A 1 107 ? -0.854 9.853 6.377 1.00 91.75 107 ALA A O 1
ATOM 785 N N . LYS A 1 108 ? -1.554 11.870 7.095 1.00 93.25 108 LYS A N 1
ATOM 786 C CA . LYS A 1 108 ? -0.825 12.650 6.090 1.00 93.25 108 LYS A CA 1
ATOM 787 C C . LYS A 1 108 ? 0.685 12.435 6.204 1.00 93.25 108 LYS A C 1
ATOM 789 O O . LYS A 1 108 ? 1.327 12.115 5.210 1.00 93.25 108 LYS A O 1
ATOM 794 N N . THR A 1 109 ? 1.225 12.539 7.417 1.00 93.44 109 THR A N 1
ATOM 795 C CA . THR A 1 109 ? 2.664 12.382 7.676 1.00 93.44 109 THR A CA 1
ATOM 796 C C . THR A 1 109 ? 3.167 10.992 7.276 1.00 93.44 109 THR A C 1
ATOM 798 O O . THR A 1 109 ? 4.187 10.862 6.601 1.00 93.44 109 THR A O 1
ATOM 801 N N . LEU A 1 110 ? 2.444 9.936 7.663 1.00 94.00 110 LEU A N 1
ATOM 802 C CA . LEU A 1 110 ? 2.814 8.560 7.329 1.00 94.00 110 LEU A CA 1
ATOM 803 C C . LEU A 1 110 ? 2.660 8.267 5.835 1.00 94.00 110 LEU A C 1
ATOM 805 O O . LEU A 1 110 ? 3.485 7.546 5.277 1.00 94.00 110 LEU A O 1
ATOM 809 N N . LEU A 1 111 ? 1.647 8.836 5.177 1.00 94.94 111 LEU A N 1
ATOM 810 C CA . LEU A 1 111 ? 1.464 8.687 3.736 1.00 94.94 111 LEU A CA 1
ATOM 811 C C . LEU A 1 111 ? 2.581 9.375 2.943 1.00 94.94 111 LEU A C 1
ATOM 813 O O . LEU A 1 111 ? 3.127 8.771 2.022 1.00 94.94 111 LEU A O 1
ATOM 817 N N . GLU A 1 112 ? 2.962 10.598 3.315 1.00 93.81 112 GLU A N 1
ATOM 818 C CA . GLU A 1 112 ? 4.084 11.313 2.691 1.00 93.81 112 GLU A CA 1
ATOM 819 C C . GLU A 1 112 ? 5.404 10.551 2.886 1.00 93.81 112 GLU A C 1
ATOM 821 O O . GLU A 1 112 ? 6.164 10.373 1.933 1.00 93.81 112 GLU A O 1
ATOM 826 N N . ALA A 1 113 ? 5.645 10.000 4.080 1.00 94.12 113 ALA A N 1
ATOM 827 C CA . ALA A 1 113 ? 6.812 9.157 4.341 1.00 94.12 113 ALA A CA 1
ATOM 828 C C . ALA A 1 113 ? 6.791 7.848 3.528 1.00 94.12 113 ALA A C 1
ATOM 830 O O . ALA A 1 113 ? 7.820 7.429 2.987 1.00 94.12 113 ALA A O 1
ATOM 831 N N . ALA A 1 114 ? 5.626 7.202 3.409 1.00 94.25 114 ALA A N 1
ATOM 832 C CA . ALA A 1 114 ? 5.464 5.992 2.607 1.00 94.25 114 ALA A CA 1
ATOM 833 C C . ALA A 1 114 ? 5.726 6.259 1.123 1.00 94.25 114 ALA A C 1
ATOM 835 O O . ALA A 1 114 ? 6.362 5.444 0.445 1.00 94.25 114 ALA A O 1
ATOM 836 N N . TRP A 1 115 ? 5.280 7.414 0.628 1.00 91.25 115 TRP A N 1
ATOM 837 C CA . TRP A 1 115 ? 5.549 7.852 -0.731 1.00 91.25 115 TRP A CA 1
ATOM 838 C C . TRP A 1 115 ? 7.034 8.125 -0.944 1.00 91.25 115 TRP A C 1
ATOM 840 O O . TRP A 1 115 ? 7.619 7.501 -1.827 1.00 91.25 115 TRP A O 1
ATOM 850 N N . ALA A 1 116 ? 7.665 8.967 -0.123 1.00 90.56 116 ALA A N 1
ATOM 851 C CA . ALA A 1 116 ? 9.085 9.289 -0.257 1.00 90.56 116 ALA A CA 1
ATOM 852 C C . ALA A 1 116 ? 9.947 8.015 -0.308 1.00 90.56 116 ALA A C 1
ATOM 854 O O . ALA A 1 116 ? 10.755 7.828 -1.219 1.00 90.56 116 ALA A O 1
ATOM 855 N N . ARG A 1 117 ? 9.677 7.066 0.596 1.00 91.56 117 ARG A N 1
ATOM 856 C CA . ARG A 1 117 ? 10.364 5.771 0.629 1.00 91.56 117 ARG A CA 1
ATOM 857 C C . ARG A 1 117 ? 10.056 4.896 -0.589 1.00 91.56 117 ARG A C 1
ATOM 859 O O . ARG A 1 117 ? 10.923 4.164 -1.062 1.00 91.56 117 ARG A O 1
ATOM 866 N N . THR A 1 118 ? 8.833 4.950 -1.110 1.00 90.38 118 THR A N 1
ATOM 867 C CA . THR A 1 118 ? 8.484 4.249 -2.352 1.00 90.38 118 THR A CA 1
ATOM 868 C C . THR A 1 118 ? 9.229 4.843 -3.544 1.00 90.38 118 THR A C 1
ATOM 870 O O . THR A 1 118 ? 9.813 4.088 -4.317 1.00 90.38 118 THR A O 1
ATOM 873 N N . ALA A 1 119 ? 9.251 6.168 -3.683 1.00 87.12 119 ALA A N 1
ATOM 874 C CA . ALA A 1 119 ? 9.919 6.861 -4.780 1.00 87.12 119 ALA A CA 1
ATOM 875 C C . ALA A 1 119 ? 11.431 6.574 -4.801 1.00 87.12 119 ALA A C 1
ATOM 877 O O . ALA A 1 119 ? 11.992 6.322 -5.866 1.00 87.12 119 ALA A O 1
ATOM 878 N N . GLU A 1 120 ? 12.066 6.520 -3.628 1.00 86.00 120 GLU A N 1
ATOM 879 C CA . GLU A 1 120 ? 13.493 6.213 -3.483 1.00 86.00 120 GLU A CA 1
ATOM 880 C C . GLU A 1 120 ? 13.839 4.770 -3.900 1.00 86.00 120 GLU A C 1
ATOM 882 O O . GLU A 1 120 ? 14.831 4.514 -4.593 1.00 86.00 120 GLU A O 1
ATOM 887 N N . VAL A 1 121 ? 13.023 3.799 -3.479 1.00 86.31 121 VAL A N 1
ATOM 888 C CA . VAL A 1 121 ? 13.375 2.375 -3.583 1.00 86.31 121 VAL A CA 1
ATOM 889 C C . VAL A 1 121 ? 12.775 1.707 -4.826 1.00 86.31 121 VAL A C 1
ATOM 891 O O . VAL A 1 121 ? 13.318 0.712 -5.311 1.00 86.31 121 VAL A O 1
ATOM 894 N N . TRP A 1 122 ? 11.686 2.230 -5.397 1.00 83.19 122 TRP A N 1
ATOM 895 C CA . TRP A 1 122 ? 10.973 1.577 -6.496 1.00 83.19 122 TRP A CA 1
ATOM 896 C C . TRP A 1 122 ? 11.822 1.470 -7.768 1.00 83.19 122 TRP A C 1
ATOM 898 O O . TRP A 1 122 ? 12.130 2.456 -8.442 1.00 83.19 122 TRP A O 1
ATOM 908 N N . ARG A 1 123 ? 12.151 0.232 -8.161 1.00 78.25 123 ARG A N 1
ATOM 909 C CA . ARG A 1 123 ? 12.902 -0.080 -9.395 1.00 78.25 123 ARG A CA 1
ATOM 910 C C . ARG A 1 123 ? 12.045 -0.675 -10.515 1.00 78.25 123 ARG A C 1
ATOM 912 O O . ARG A 1 123 ? 12.560 -0.853 -11.619 1.00 78.25 123 ARG A O 1
ATOM 919 N N . GLY A 1 124 ? 10.764 -0.939 -10.254 1.00 73.25 124 GLY A N 1
ATOM 920 C CA . GLY A 1 124 ? 9.814 -1.500 -11.215 1.00 73.25 124 GLY A CA 1
ATOM 921 C C . GLY A 1 124 ? 9.293 -0.488 -12.248 1.00 73.25 124 GLY A C 1
ATOM 922 O O . GLY A 1 124 ? 9.682 0.687 -12.216 1.00 73.25 124 GLY A O 1
ATOM 923 N N . PRO A 1 125 ? 8.426 -0.935 -13.177 1.00 76.56 125 PRO A N 1
ATOM 924 C CA . PRO A 1 125 ? 7.688 -0.053 -14.078 1.00 76.56 125 PRO A CA 1
ATOM 925 C C . PRO A 1 125 ? 6.635 0.755 -13.306 1.00 76.56 125 PRO A C 1
ATOM 927 O O . PRO A 1 125 ? 6.125 0.303 -12.279 1.00 76.56 125 PRO A O 1
ATOM 930 N N . VAL A 1 126 ? 6.292 1.945 -13.800 1.00 78.94 126 VAL A N 1
ATOM 931 C CA . VAL A 1 126 ? 5.209 2.759 -13.230 1.00 78.94 126 VAL A CA 1
ATOM 932 C C . VAL A 1 126 ? 3.878 2.134 -13.654 1.00 78.94 126 VAL A C 1
ATOM 934 O O . VAL A 1 126 ? 3.413 2.311 -14.774 1.00 78.94 126 VAL A O 1
ATOM 937 N N . THR A 1 127 ? 3.318 1.303 -12.782 1.00 79.12 127 THR A N 1
ATOM 938 C CA . THR A 1 127 ? 2.074 0.551 -13.003 1.00 79.12 127 THR A CA 1
ATOM 939 C C . THR A 1 127 ? 1.197 0.667 -11.756 1.00 79.12 127 THR A C 1
ATOM 941 O O . THR A 1 127 ? 1.708 1.066 -10.706 1.00 79.12 127 THR A O 1
ATOM 944 N N . PRO A 1 128 ? -0.086 0.261 -11.798 1.00 74.12 128 PRO A N 1
ATOM 945 C CA . PRO A 1 128 ? -0.933 0.218 -10.603 1.00 74.12 128 PRO A CA 1
ATOM 946 C C . PRO A 1 128 ? -0.352 -0.601 -9.434 1.00 74.12 128 PRO A C 1
ATOM 948 O O . PRO A 1 128 ? -0.743 -0.388 -8.292 1.00 74.12 128 PRO A O 1
ATOM 951 N N . GLN A 1 129 ? 0.634 -1.477 -9.680 1.00 80.19 129 GLN A N 1
ATOM 952 C CA . GLN A 1 129 ? 1.377 -2.197 -8.633 1.00 80.19 129 GLN A CA 1
ATOM 953 C C . GLN A 1 129 ? 2.139 -1.265 -7.680 1.00 80.19 129 GLN A C 1
ATOM 955 O O . GLN A 1 129 ? 2.416 -1.646 -6.544 1.00 80.19 129 GLN A O 1
ATOM 960 N N . LEU A 1 130 ? 2.447 -0.040 -8.115 1.00 85.88 130 LEU A N 1
ATOM 961 C CA . LEU A 1 130 ? 3.043 0.986 -7.265 1.00 85.88 130 LEU A CA 1
ATOM 962 C C . LEU A 1 130 ? 2.138 1.293 -6.062 1.00 85.88 130 LEU A C 1
ATOM 964 O O . LEU A 1 130 ? 2.638 1.391 -4.947 1.00 85.88 130 LEU A O 1
ATOM 968 N N . ARG A 1 131 ? 0.812 1.324 -6.267 1.00 88.12 131 ARG A N 1
ATOM 969 C CA . ARG A 1 131 ? -0.193 1.520 -5.208 1.00 88.12 131 ARG A CA 1
ATOM 970 C C . ARG A 1 131 ? -0.073 0.468 -4.113 1.00 88.12 131 ARG A C 1
ATOM 972 O O . ARG A 1 131 ? -0.014 0.800 -2.934 1.00 88.12 131 ARG A O 1
ATOM 979 N N . LEU A 1 132 ? -0.041 -0.803 -4.520 1.00 88.56 132 LEU A N 1
ATOM 980 C CA . LEU A 1 132 ? 0.087 -1.954 -3.623 1.00 88.56 132 LEU A CA 1
ATOM 981 C C . LEU A 1 132 ? 1.372 -1.852 -2.800 1.00 88.56 132 LEU A C 1
ATOM 983 O O . LEU A 1 132 ? 1.349 -2.019 -1.582 1.00 88.56 132 LEU A O 1
ATOM 987 N N . TYR A 1 133 ? 2.481 -1.507 -3.452 1.00 89.44 133 TYR A N 1
ATOM 988 C CA . TYR A 1 133 ? 3.753 -1.327 -2.767 1.00 89.44 133 TYR A CA 1
ATOM 989 C C . TYR A 1 133 ? 3.724 -0.143 -1.788 1.00 89.44 133 TYR A C 1
ATOM 991 O O . TYR A 1 133 ? 4.163 -0.286 -0.649 1.00 89.44 133 TYR A O 1
ATOM 999 N N . THR A 1 134 ? 3.152 1.004 -2.167 1.00 92.31 134 THR A N 1
ATOM 1000 C CA . THR A 1 134 ? 3.006 2.156 -1.262 1.00 92.31 134 THR A CA 1
ATOM 1001 C C . THR A 1 134 ? 2.126 1.829 -0.057 1.00 92.31 134 THR A C 1
ATOM 1003 O O . THR A 1 134 ? 2.487 2.185 1.063 1.00 92.31 134 THR A O 1
ATOM 1006 N N . LEU A 1 135 ? 1.021 1.101 -0.250 1.00 92.81 135 LEU A N 1
ATOM 1007 C CA . LEU A 1 135 ? 0.180 0.614 0.850 1.00 92.81 135 LEU A CA 1
ATOM 1008 C C . LEU A 1 135 ? 0.953 -0.323 1.783 1.00 92.81 135 LEU A C 1
ATOM 1010 O O . LEU A 1 135 ? 0.827 -0.198 2.998 1.00 92.81 135 LEU A O 1
ATOM 1014 N N . CYS A 1 136 ? 1.803 -1.201 1.243 1.00 92.62 136 CYS A N 1
ATOM 1015 C CA . CYS A 1 136 ? 2.688 -2.028 2.063 1.00 92.62 136 CYS A CA 1
ATOM 1016 C C . CYS A 1 136 ? 3.602 -1.188 2.954 1.00 92.62 136 CYS A C 1
ATOM 1018 O O . CYS A 1 136 ? 3.690 -1.403 4.163 1.00 92.62 136 CYS A O 1
ATOM 1020 N N . VAL A 1 137 ? 4.290 -0.214 2.349 1.00 94.12 137 VAL A N 1
ATOM 1021 C CA . VAL A 1 137 ? 5.213 0.664 3.071 1.00 94.12 137 VAL A CA 1
ATOM 1022 C C . VAL A 1 137 ? 4.460 1.453 4.141 1.00 94.12 137 VAL A C 1
ATOM 1024 O O . VAL A 1 137 ? 4.949 1.562 5.263 1.00 94.12 137 VAL A O 1
ATOM 1027 N N . LEU A 1 138 ? 3.262 1.950 3.829 1.00 94.56 138 LEU A N 1
ATOM 1028 C CA . LEU A 1 138 ? 2.404 2.655 4.777 1.00 94.56 138 LEU A CA 1
ATOM 1029 C C . LEU A 1 138 ? 2.039 1.781 5.983 1.00 94.56 138 LEU A C 1
ATOM 1031 O O . LEU A 1 138 ? 2.208 2.223 7.117 1.00 94.56 138 LEU A O 1
ATOM 1035 N N . VAL A 1 139 ? 1.577 0.547 5.758 1.00 93.25 139 VAL A N 1
ATOM 1036 C CA . VAL A 1 139 ? 1.232 -0.393 6.839 1.00 93.25 139 VAL A CA 1
ATOM 1037 C C . VAL A 1 139 ? 2.455 -0.698 7.699 1.00 93.25 139 VAL A C 1
ATOM 1039 O O . VAL A 1 139 ? 2.374 -0.644 8.922 1.00 93.25 139 VAL A O 1
ATOM 1042 N N . HIS A 1 140 ? 3.617 -0.916 7.085 1.00 92.38 140 HIS A N 1
ATOM 1043 C CA . HIS A 1 140 ? 4.849 -1.159 7.828 1.00 92.38 140 HIS A CA 1
ATOM 1044 C C . HIS A 1 140 ? 5.270 0.046 8.689 1.00 92.38 140 HIS A C 1
ATOM 1046 O O . HIS A 1 140 ? 5.702 -0.114 9.836 1.00 92.38 140 HIS A O 1
ATOM 1052 N N . LEU A 1 141 ? 5.137 1.267 8.158 1.00 92.94 141 LEU A N 1
ATOM 1053 C CA . LEU A 1 141 ? 5.403 2.494 8.912 1.00 92.94 141 LEU A CA 1
ATOM 1054 C C . LEU A 1 141 ? 4.406 2.675 10.059 1.00 92.94 141 LEU A C 1
ATOM 1056 O O . LEU A 1 141 ? 4.816 3.071 11.147 1.00 92.94 141 LEU A O 1
ATOM 1060 N N . LEU A 1 142 ? 3.131 2.343 9.845 1.00 91.38 142 LEU A N 1
ATOM 1061 C CA . LEU A 1 142 ? 2.102 2.366 10.879 1.00 91.38 142 LEU A CA 1
ATOM 1062 C C . LEU A 1 142 ? 2.439 1.395 12.015 1.00 91.38 142 LEU A C 1
ATOM 1064 O O . LEU A 1 142 ? 2.549 1.833 13.157 1.00 91.38 142 LEU A O 1
ATOM 1068 N N . GLU A 1 143 ? 2.680 0.120 11.711 1.00 89.62 143 GLU A N 1
ATOM 1069 C CA . GLU A 1 143 ? 3.035 -0.905 12.705 1.00 89.62 143 GLU A CA 1
ATOM 1070 C C . GLU A 1 143 ? 4.302 -0.539 13.484 1.00 89.62 143 GLU A C 1
ATOM 1072 O O . GLU A 1 143 ? 4.388 -0.732 14.699 1.00 89.62 143 GLU A O 1
ATOM 1077 N N . THR A 1 144 ? 5.294 0.024 12.790 1.00 90.44 144 THR A N 1
ATOM 1078 C CA . THR A 1 144 ? 6.511 0.536 13.428 1.00 90.44 144 THR A CA 1
ATOM 1079 C C . THR A 1 144 ? 6.179 1.712 14.342 1.00 90.44 144 THR A C 1
ATOM 1081 O O . THR A 1 144 ? 6.633 1.747 15.483 1.00 90.44 144 THR A O 1
ATOM 1084 N N . SER A 1 145 ? 5.357 2.659 13.886 1.00 89.31 145 SER A N 1
ATOM 1085 C CA . SER A 1 145 ? 4.973 3.823 14.686 1.00 89.31 145 SER A CA 1
ATOM 1086 C C . SER A 1 145 ? 4.201 3.431 15.949 1.00 89.31 145 SER A C 1
ATOM 1088 O O . SER A 1 145 ? 4.508 3.957 17.014 1.00 89.31 145 SER A O 1
ATOM 1090 N N . GLU A 1 146 ? 3.281 2.466 15.865 1.00 86.19 146 GLU A N 1
ATOM 1091 C CA . GLU A 1 146 ? 2.490 1.971 17.000 1.00 86.19 146 GLU A CA 1
ATOM 1092 C C . GLU A 1 146 ? 3.342 1.203 18.016 1.00 86.19 146 GLU A C 1
ATOM 1094 O O . GLU A 1 146 ? 3.064 1.237 19.212 1.00 86.19 146 GLU A O 1
ATOM 1099 N N . ARG A 1 147 ? 4.411 0.536 17.563 1.00 86.88 147 ARG A N 1
ATOM 1100 C CA . ARG A 1 147 ? 5.345 -0.168 18.452 1.00 86.88 147 ARG A CA 1
ATOM 1101 C C . ARG A 1 147 ? 6.168 0.785 19.317 1.00 86.88 147 ARG A C 1
ATOM 1103 O O . ARG A 1 147 ? 6.502 0.444 20.447 1.00 86.88 147 ARG A O 1
ATOM 1110 N N . TRP A 1 148 ? 6.526 1.946 18.772 1.00 87.31 148 TRP A N 1
ATOM 1111 C CA . TRP A 1 148 ? 7.473 2.875 19.398 1.00 87.31 148 TRP A CA 1
ATOM 1112 C C . TRP A 1 148 ? 6.831 4.151 19.950 1.00 87.31 148 TRP A C 1
ATOM 1114 O O . TRP A 1 148 ? 7.472 4.872 20.711 1.00 87.31 148 TRP A O 1
ATOM 1124 N N . THR A 1 149 ? 5.579 4.436 19.595 1.00 82.19 149 THR A N 1
ATOM 1125 C CA . THR A 1 149 ? 4.864 5.650 20.004 1.00 82.19 149 THR A CA 1
ATOM 1126 C C . THR A 1 149 ? 3.642 5.264 20.830 1.00 82.19 149 THR A C 1
ATOM 1128 O O . THR A 1 149 ? 2.912 4.357 20.430 1.00 82.19 149 THR A O 1
ATOM 1131 N N . PRO A 1 150 ? 3.359 5.944 21.956 1.00 74.69 150 PRO A N 1
ATOM 1132 C CA . PRO A 1 150 ? 2.126 5.703 22.693 1.00 74.69 150 PRO A CA 1
ATOM 1133 C C . PRO A 1 150 ? 0.911 5.936 21.790 1.00 74.69 150 PRO A C 1
ATOM 1135 O O . PRO A 1 150 ? 0.861 6.917 21.041 1.00 74.69 150 PRO A O 1
ATOM 1138 N N . ALA A 1 151 ? -0.071 5.036 21.879 1.00 67.69 151 ALA A N 1
ATOM 1139 C CA . ALA A 1 151 ? -1.293 5.111 21.092 1.00 67.69 151 ALA A CA 1
ATOM 1140 C C . ALA A 1 151 ? -1.985 6.462 21.322 1.00 67.69 151 ALA A C 1
ATOM 1142 O O . ALA A 1 151 ? -2.488 6.752 22.413 1.00 67.69 151 ALA A O 1
ATOM 1143 N N . LYS A 1 152 ? -2.005 7.310 20.289 1.00 70.31 152 LYS A N 1
ATOM 1144 C CA . LYS A 1 152 ? -2.788 8.543 20.321 1.00 70.31 152 LYS A CA 1
ATOM 1145 C C . LYS A 1 152 ? -4.263 8.184 20.248 1.00 70.31 152 LYS A C 1
ATOM 1147 O O . LYS A 1 152 ? -4.679 7.357 19.439 1.00 70.31 152 LYS A O 1
ATOM 1152 N N . LYS A 1 153 ? -5.067 8.838 21.086 1.00 71.38 153 LYS A N 1
ATOM 1153 C CA . LYS A 1 153 ? -6.519 8.703 21.010 1.00 71.38 153 LYS A CA 1
ATOM 1154 C C . LYS A 1 153 ? -6.983 9.270 19.657 1.00 71.38 153 LYS A C 1
ATOM 1156 O O . LYS A 1 153 ? -6.598 10.397 19.334 1.00 71.38 153 LYS A O 1
ATOM 1161 N N . PRO A 1 154 ? -7.778 8.525 18.872 1.00 71.62 154 PRO A N 1
ATOM 1162 C CA . PRO A 1 154 ? -8.262 9.001 17.582 1.00 71.62 154 PRO A CA 1
ATOM 1163 C C . PRO A 1 154 ? -9.077 10.284 17.774 1.00 71.62 154 PRO A C 1
ATOM 1165 O O . PRO A 1 154 ? -9.908 10.363 18.683 1.00 71.62 154 PRO A O 1
ATOM 1168 N N . LYS A 1 155 ? -8.846 11.290 16.919 1.00 73.69 155 LYS A N 1
ATOM 1169 C CA . LYS A 1 155 ? -9.612 12.551 16.954 1.00 73.69 155 LYS A CA 1
ATOM 1170 C C . LYS A 1 155 ? -11.064 12.338 16.541 1.00 73.69 155 LYS A C 1
ATOM 1172 O O . LYS A 1 155 ? -11.955 12.994 17.072 1.00 73.69 155 LYS A O 1
ATOM 1177 N N . HIS A 1 156 ? -11.292 11.408 15.618 1.00 69.56 156 HIS A N 1
ATOM 1178 C CA . HIS A 1 156 ? -12.619 11.042 15.147 1.00 69.56 156 HIS A CA 1
ATOM 1179 C C . HIS A 1 156 ? -12.878 9.573 15.484 1.00 69.56 156 HIS A C 1
ATOM 1181 O O . HIS A 1 156 ? -12.290 8.693 14.851 1.00 69.56 156 HIS A O 1
ATOM 1187 N N . PRO A 1 157 ? -13.714 9.279 16.496 1.00 69.44 157 PRO A N 1
ATOM 1188 C CA . PRO A 1 157 ? -14.028 7.906 16.851 1.00 69.44 157 PRO A CA 1
ATOM 1189 C C . PRO A 1 157 ? -14.830 7.265 15.715 1.00 69.44 157 PRO A C 1
ATOM 1191 O O . PRO A 1 157 ? -15.989 7.601 15.481 1.00 69.44 157 PRO A O 1
ATOM 1194 N N . SER A 1 158 ? -14.196 6.346 14.993 1.00 79.69 158 SER A N 1
ATOM 1195 C CA . SER A 1 158 ? -14.844 5.495 14.000 1.00 79.69 158 SER A CA 1
ATOM 1196 C C . SER A 1 158 ? -15.002 4.082 14.559 1.00 79.69 158 SER A C 1
ATOM 1198 O O . SER A 1 158 ? -14.266 3.671 15.457 1.00 79.69 158 SER A O 1
ATOM 1200 N N . ARG A 1 159 ? -15.933 3.298 14.003 1.00 82.75 159 ARG A N 1
ATOM 1201 C CA . ARG A 1 159 ? -16.056 1.871 14.356 1.00 82.75 159 ARG A CA 1
ATOM 1202 C C . ARG A 1 159 ? -14.765 1.101 14.065 1.00 82.75 159 ARG A C 1
ATOM 1204 O O . ARG A 1 159 ? -14.408 0.207 14.819 1.00 82.75 159 ARG A O 1
ATOM 1211 N N . LEU A 1 160 ? -14.034 1.510 13.027 1.00 85.69 160 LEU A N 1
ATOM 1212 C CA . LEU A 1 160 ? -12.720 0.961 12.693 1.00 85.69 160 LEU A CA 1
ATOM 1213 C C . LEU A 1 160 ? -11.671 1.267 13.765 1.00 85.69 160 LEU A C 1
ATOM 1215 O O . LEU A 1 160 ? -10.814 0.432 14.025 1.00 85.69 160 LEU A O 1
ATOM 1219 N N . ALA A 1 161 ? -11.744 2.428 14.419 1.00 82.94 161 ALA A N 1
ATOM 1220 C CA . ALA A 1 161 ? -10.807 2.800 15.475 1.00 82.94 161 ALA A CA 1
ATOM 1221 C C . ALA A 1 161 ? -10.985 1.981 16.768 1.00 82.94 161 ALA A C 1
ATOM 1223 O O . ALA A 1 161 ? -10.080 1.960 17.597 1.00 82.94 161 ALA A O 1
ATOM 1224 N N . ALA A 1 162 ? -12.128 1.308 16.941 1.00 84.19 162 ALA A N 1
ATOM 1225 C CA . ALA A 1 162 ? -12.359 0.374 18.042 1.00 84.19 162 ALA A CA 1
ATOM 1226 C C . ALA A 1 162 ? -11.788 -1.031 17.771 1.00 84.19 162 ALA A C 1
ATOM 1228 O O . ALA A 1 162 ? -11.730 -1.856 18.684 1.00 84.19 162 ALA A O 1
ATOM 1229 N N . LEU A 1 163 ? -11.382 -1.322 16.531 1.00 86.81 163 LEU A N 1
ATOM 1230 C CA . LEU A 1 163 ? -10.801 -2.609 16.170 1.00 86.81 163 LEU A CA 1
ATOM 1231 C C . LEU A 1 163 ? -9.313 -2.672 16.551 1.00 86.81 163 LEU A C 1
ATOM 1233 O O . LEU A 1 163 ? -8.601 -1.670 16.441 1.00 86.81 163 LEU A O 1
ATOM 1237 N N . PRO A 1 164 ? -8.803 -3.858 16.926 1.00 88.25 164 PRO A N 1
ATOM 1238 C CA . PRO A 1 164 ? -7.369 -4.112 16.997 1.00 88.25 164 PRO A CA 1
ATOM 1239 C C . PRO A 1 164 ? -6.670 -3.772 15.675 1.00 88.25 164 PRO A C 1
ATOM 1241 O O . PRO A 1 164 ? -7.229 -3.990 14.599 1.00 88.25 164 PRO A O 1
ATOM 1244 N N . ALA A 1 165 ? -5.421 -3.304 15.748 1.00 87.00 165 ALA A N 1
ATOM 1245 C CA . ALA A 1 165 ? -4.673 -2.813 14.588 1.00 87.00 165 ALA A CA 1
ATOM 1246 C C . ALA A 1 165 ? -4.671 -3.794 13.400 1.00 87.00 165 ALA A C 1
ATOM 1248 O O . ALA A 1 165 ? -4.959 -3.388 12.278 1.00 87.00 165 ALA A O 1
ATOM 1249 N N . GLY A 1 166 ? -4.445 -5.090 13.646 1.00 88.69 166 GLY A N 1
ATOM 1250 C CA . GLY A 1 166 ? -4.445 -6.110 12.591 1.00 88.69 166 GLY A CA 1
ATOM 1251 C C . GLY A 1 166 ? -5.811 -6.336 11.927 1.00 88.69 166 GLY A C 1
ATOM 1252 O O . GLY A 1 166 ? -5.873 -6.563 10.721 1.00 88.69 166 GLY A O 1
ATOM 1253 N N . GLU A 1 167 ? -6.908 -6.246 12.684 1.00 92.94 167 GLU A N 1
ATOM 1254 C CA . GLU A 1 167 ? -8.277 -6.342 12.150 1.00 92.94 167 GLU A CA 1
ATOM 1255 C C . GLU A 1 167 ? -8.625 -5.095 11.331 1.00 92.94 167 GLU A C 1
ATOM 1257 O O . GLU A 1 167 ? -9.119 -5.201 10.211 1.00 92.94 167 GLU A O 1
ATOM 1262 N N . ARG A 1 168 ? -8.282 -3.911 11.852 1.00 92.81 168 ARG A N 1
ATOM 1263 C CA . ARG A 1 168 ? -8.458 -2.630 11.160 1.00 92.81 168 ARG A CA 1
ATOM 1264 C C . ARG A 1 168 ? -7.699 -2.594 9.834 1.00 92.81 168 ARG A C 1
ATOM 1266 O O . ARG A 1 168 ? -8.273 -2.196 8.826 1.00 92.81 168 ARG A O 1
ATOM 1273 N N . VAL A 1 169 ? -6.437 -3.032 9.817 1.00 93.94 169 VAL A N 1
ATOM 1274 C CA . VAL A 1 169 ? -5.627 -3.120 8.590 1.00 93.94 169 VAL A CA 1
ATOM 1275 C C . VAL A 1 169 ? -6.285 -4.049 7.574 1.00 93.94 169 VAL A C 1
ATOM 1277 O O . VAL A 1 169 ? -6.429 -3.664 6.417 1.00 93.94 169 VAL A O 1
ATOM 1280 N N . ALA A 1 170 ? -6.733 -5.236 7.996 1.00 95.00 170 ALA A N 1
ATOM 1281 C CA . ALA A 1 170 ? -7.384 -6.184 7.097 1.00 95.00 170 ALA A CA 1
ATOM 1282 C C . ALA A 1 170 ? -8.656 -5.594 6.464 1.00 95.00 170 ALA A C 1
ATOM 1284 O O . ALA A 1 170 ? -8.807 -5.661 5.247 1.00 95.00 170 ALA A O 1
ATOM 1285 N N . VAL A 1 171 ? -9.520 -4.959 7.262 1.00 95.00 171 VAL A N 1
ATOM 1286 C CA . VAL A 1 171 ? -10.755 -4.324 6.771 1.00 95.00 171 VAL A CA 1
ATOM 1287 C C . VAL A 1 171 ? -10.455 -3.166 5.825 1.00 95.00 171 VAL A C 1
ATOM 1289 O O . VAL A 1 171 ? -11.039 -3.095 4.750 1.00 95.00 171 VAL A O 1
ATOM 1292 N N . VAL A 1 172 ? -9.526 -2.269 6.176 1.00 94.44 172 VAL A N 1
ATOM 1293 C CA . VAL A 1 172 ? -9.205 -1.123 5.310 1.00 94.44 172 VAL A CA 1
ATOM 1294 C C . VAL A 1 172 ? -8.622 -1.588 3.976 1.00 94.44 172 VAL A C 1
ATOM 1296 O O . VAL A 1 172 ? -9.026 -1.099 2.922 1.00 94.44 172 VAL A O 1
ATOM 1299 N N . LEU A 1 173 ? -7.710 -2.560 3.993 1.00 94.75 173 LEU A N 1
ATOM 1300 C CA . LEU A 1 173 ? -7.126 -3.074 2.758 1.00 94.75 173 LEU A CA 1
ATOM 1301 C C . LEU A 1 173 ? -8.150 -3.831 1.896 1.00 94.75 173 LEU A C 1
ATOM 1303 O O . LEU A 1 173 ? -8.138 -3.685 0.676 1.00 94.75 173 LEU A O 1
ATOM 1307 N N . HIS A 1 174 ? -9.051 -4.597 2.512 1.00 95.56 174 HIS A N 1
ATOM 1308 C CA . HIS A 1 174 ? -10.072 -5.356 1.794 1.00 95.56 174 HIS A CA 1
ATOM 1309 C C . HIS A 1 174 ? -11.192 -4.454 1.255 1.00 95.56 174 HIS A C 1
ATOM 1311 O O . HIS A 1 174 ? -11.392 -4.373 0.046 1.00 95.56 174 HIS A O 1
ATOM 1317 N N . ASP A 1 175 ? -11.884 -3.724 2.131 1.00 93.69 175 ASP A N 1
ATOM 1318 C CA . ASP A 1 175 ? -13.127 -3.026 1.783 1.00 93.69 175 ASP A CA 1
ATOM 1319 C C . ASP A 1 175 ? -12.883 -1.673 1.106 1.00 93.69 175 ASP A C 1
ATOM 1321 O O . ASP A 1 175 ? -13.668 -1.257 0.257 1.00 93.69 175 ASP A O 1
ATOM 1325 N N . PHE A 1 176 ? -11.795 -0.976 1.454 1.00 91.69 176 PHE A N 1
ATOM 1326 C CA . PHE A 1 176 ? -11.525 0.374 0.940 1.00 91.69 176 PHE A CA 1
ATOM 1327 C C . PHE A 1 176 ? -10.455 0.384 -0.144 1.00 91.69 176 PHE A C 1
ATOM 1329 O O . PHE A 1 176 ? -10.564 1.133 -1.113 1.00 91.69 176 PHE A O 1
ATOM 1336 N N . ALA A 1 177 ? -9.429 -0.459 -0.020 1.00 90.94 177 ALA A N 1
ATOM 1337 C CA . ALA A 1 177 ? -8.415 -0.578 -1.059 1.00 90.94 177 ALA A CA 1
ATOM 1338 C C . ALA A 1 177 ? -8.741 -1.653 -2.116 1.00 90.94 177 ALA A C 1
ATOM 1340 O O . ALA A 1 177 ? -8.061 -1.687 -3.139 1.00 90.94 177 ALA A O 1
ATOM 1341 N N . SER A 1 178 ? -9.810 -2.444 -1.930 1.00 92.88 178 SER A N 1
ATOM 1342 C CA . SER A 1 178 ? -10.263 -3.495 -2.86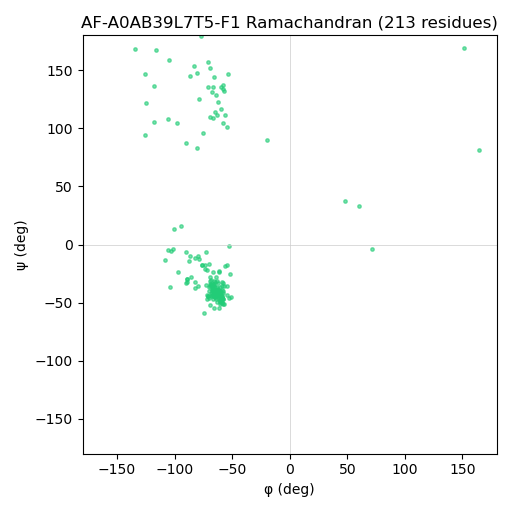1 1.00 92.88 178 SER A CA 1
ATOM 1343 C C . SER A 1 178 ? -9.224 -4.595 -3.111 1.00 92.88 178 SER A C 1
ATOM 1345 O O . SER A 1 178 ? -9.132 -5.128 -4.216 1.00 92.88 178 SER A O 1
ATOM 1347 N N . LEU A 1 179 ? -8.416 -4.926 -2.099 1.00 92.31 179 LEU A N 1
ATOM 1348 C CA . LEU A 1 179 ? -7.421 -5.992 -2.199 1.00 92.31 179 LEU A CA 1
ATOM 1349 C C . LEU A 1 179 ? -8.029 -7.349 -1.861 1.00 92.31 179 LEU A C 1
ATOM 1351 O O . LEU A 1 179 ? -8.836 -7.499 -0.944 1.00 92.31 179 LEU A O 1
ATOM 1355 N N . THR A 1 180 ? -7.548 -8.373 -2.554 1.00 93.94 180 THR A N 1
ATOM 1356 C CA . THR A 1 180 ? -7.867 -9.764 -2.242 1.00 93.94 180 THR A CA 1
ATOM 1357 C C . THR A 1 180 ? -7.193 -10.216 -0.944 1.00 93.94 180 THR A C 1
ATOM 1359 O O . THR A 1 180 ? -6.135 -9.724 -0.550 1.00 93.94 180 THR A O 1
ATOM 1362 N N . VAL A 1 181 ? -7.752 -11.246 -0.301 1.00 93.75 181 VAL A N 1
ATOM 1363 C CA . VAL A 1 181 ? -7.163 -11.877 0.898 1.00 93.75 181 VAL A CA 1
ATOM 1364 C C . VAL A 1 181 ? -5.714 -12.327 0.660 1.00 93.75 181 VAL A C 1
ATOM 1366 O O . VAL A 1 181 ? -4.880 -12.222 1.558 1.00 93.75 181 VAL A O 1
ATOM 1369 N N . ALA A 1 182 ? -5.398 -12.803 -0.548 1.00 92.25 182 ALA A N 1
ATOM 1370 C CA . ALA A 1 182 ? -4.050 -13.226 -0.920 1.00 92.25 182 ALA A CA 1
ATOM 1371 C C . ALA A 1 182 ? -3.065 -12.049 -0.994 1.00 92.25 182 ALA A C 1
ATOM 1373 O O . ALA A 1 182 ? -1.946 -12.155 -0.494 1.00 92.25 182 ALA A O 1
ATOM 1374 N N . GLU A 1 183 ? -3.483 -10.917 -1.563 1.00 90.75 183 GLU A N 1
ATOM 1375 C CA . GLU A 1 183 ? -2.663 -9.703 -1.608 1.00 90.75 183 GLU A CA 1
ATOM 1376 C C . GLU A 1 183 ? -2.434 -9.143 -0.206 1.00 90.75 183 GLU A C 1
ATOM 1378 O O . GLU A 1 183 ? -1.302 -8.825 0.144 1.00 90.75 183 GLU A O 1
ATOM 1383 N N . ILE A 1 184 ? -3.472 -9.096 0.634 1.00 92.00 184 ILE A N 1
ATOM 1384 C CA . ILE A 1 184 ? -3.354 -8.641 2.027 1.00 92.00 184 ILE A CA 1
ATOM 1385 C C . ILE A 1 184 ? -2.392 -9.539 2.810 1.00 92.00 184 ILE A C 1
ATOM 1387 O O . ILE A 1 184 ? -1.540 -9.036 3.542 1.00 92.00 184 ILE A O 1
ATOM 1391 N N . ALA A 1 185 ? -2.494 -10.860 2.643 1.00 91.00 185 ALA A N 1
ATOM 1392 C CA . ALA A 1 185 ? -1.589 -11.822 3.267 1.00 91.00 185 ALA A CA 1
ATOM 1393 C C . ALA A 1 185 ? -0.130 -11.570 2.851 1.00 91.00 185 ALA A C 1
ATOM 1395 O O . ALA A 1 185 ? 0.746 -11.487 3.711 1.00 91.00 185 ALA A O 1
ATOM 1396 N N . GLY A 1 186 ? 0.113 -11.352 1.554 1.00 88.69 186 GLY A N 1
ATOM 1397 C CA . GLY A 1 186 ? 1.436 -10.998 1.036 1.00 88.69 186 GLY A CA 1
ATOM 1398 C C . GLY A 1 186 ? 1.968 -9.663 1.568 1.00 88.69 186 GLY A C 1
ATOM 1399 O O . GLY A 1 186 ? 3.141 -9.571 1.918 1.00 88.69 186 GLY A O 1
ATOM 1400 N N . LEU A 1 187 ? 1.116 -8.639 1.674 1.00 88.56 187 LEU A N 1
ATOM 1401 C CA . LEU A 1 187 ? 1.495 -7.305 2.158 1.00 88.56 187 LEU A CA 1
ATOM 1402 C C . LEU A 1 187 ? 1.807 -7.271 3.657 1.00 88.56 187 LEU A C 1
ATOM 1404 O O . LEU A 1 187 ? 2.681 -6.526 4.085 1.00 88.56 187 LEU A O 1
ATOM 1408 N N . THR A 1 188 ? 1.069 -8.050 4.448 1.00 87.94 188 THR A N 1
ATOM 1409 C CA . THR A 1 188 ? 1.138 -8.051 5.921 1.00 87.94 188 THR A CA 1
ATOM 1410 C C . THR A 1 188 ? 1.965 -9.207 6.482 1.00 87.94 188 THR A C 1
ATOM 1412 O O . THR A 1 188 ? 1.864 -9.512 7.671 1.00 87.94 188 THR A O 1
ATOM 1415 N N . GLU A 1 189 ? 2.730 -9.900 5.628 1.00 88.81 189 GLU A N 1
ATOM 1416 C CA . GLU A 1 189 ? 3.546 -11.072 5.992 1.00 88.81 189 GLU A CA 1
ATOM 1417 C C . GLU A 1 189 ? 2.761 -12.103 6.829 1.00 88.81 189 GLU A C 1
ATOM 1419 O O . GLU A 1 189 ? 3.267 -12.711 7.771 1.00 88.81 189 GLU A O 1
ATOM 1424 N N . SER A 1 190 ? 1.479 -12.271 6.501 1.00 89.38 190 SER A N 1
ATOM 1425 C CA . SER A 1 190 ? 0.523 -13.113 7.221 1.00 89.38 190 SER A CA 1
ATOM 1426 C C . SER A 1 190 ? 0.034 -14.254 6.326 1.00 89.38 190 SER A C 1
ATOM 1428 O O . SER A 1 190 ? 0.231 -14.253 5.114 1.00 89.38 190 SER A O 1
ATOM 1430 N N . THR A 1 191 ? -0.633 -15.253 6.906 1.00 94.56 191 THR A N 1
ATOM 1431 C CA . THR A 1 191 ? -1.290 -16.307 6.118 1.00 94.56 191 THR A CA 1
ATOM 1432 C C . THR A 1 191 ? -2.673 -15.855 5.650 1.00 94.56 191 THR A C 1
ATOM 1434 O O . THR A 1 191 ? -3.333 -15.045 6.303 1.00 94.56 191 THR A O 1
ATOM 1437 N N . THR A 1 192 ? -3.159 -16.416 4.540 1.00 9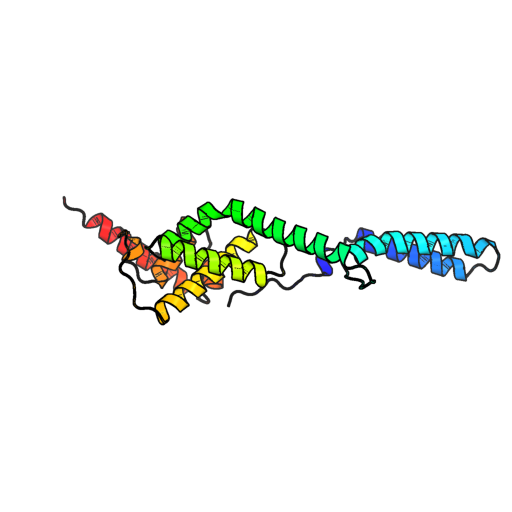4.50 192 THR A N 1
ATOM 1438 C CA . THR A 1 192 ? -4.530 -16.168 4.055 1.00 94.50 192 THR A CA 1
ATOM 1439 C C . THR A 1 192 ? -5.587 -16.562 5.087 1.00 94.50 192 THR A C 1
ATOM 1441 O O . THR A 1 192 ? -6.584 -15.857 5.239 1.00 94.50 192 THR A O 1
ATOM 1444 N N . ALA A 1 193 ? -5.346 -17.636 5.847 1.00 95.44 193 ALA A N 1
ATOM 1445 C CA . ALA A 1 193 ? -6.192 -18.044 6.967 1.00 95.44 193 ALA A CA 1
ATOM 1446 C C . ALA A 1 193 ? -6.258 -16.953 8.049 1.00 95.44 193 ALA A C 1
ATOM 1448 O O . ALA A 1 193 ? -7.348 -16.517 8.404 1.00 95.44 193 ALA A O 1
ATOM 1449 N N . ALA A 1 194 ? -5.107 -16.424 8.480 1.00 94.81 194 ALA A N 1
ATOM 1450 C CA . ALA A 1 194 ? -5.057 -15.373 9.495 1.00 94.81 194 ALA A CA 1
ATOM 1451 C C . ALA A 1 194 ? -5.765 -14.085 9.044 1.00 94.81 194 ALA A C 1
ATOM 1453 O O . ALA A 1 194 ? -6.458 -13.449 9.835 1.00 94.81 194 ALA A O 1
ATOM 1454 N N . VAL A 1 195 ? -5.621 -13.696 7.773 1.00 94.69 195 VAL A N 1
ATOM 1455 C CA . VAL A 1 195 ? -6.342 -12.540 7.212 1.00 94.69 195 VAL A CA 1
ATOM 1456 C C . VAL A 1 195 ? -7.852 -12.794 7.190 1.00 94.69 195 VAL A C 1
ATOM 1458 O O . VAL A 1 195 ? -8.621 -11.921 7.583 1.00 94.69 195 VAL A O 1
ATOM 1461 N N . THR A 1 196 ? -8.277 -13.993 6.787 1.00 95.94 196 THR A N 1
ATOM 1462 C CA . THR A 1 196 ? -9.698 -14.379 6.767 1.00 95.94 196 THR A CA 1
ATOM 1463 C C . THR A 1 196 ? -10.307 -14.339 8.167 1.00 95.94 196 THR A C 1
ATOM 1465 O O . THR A 1 196 ? -11.402 -13.808 8.345 1.00 95.94 196 THR A O 1
ATOM 1468 N N . ASP A 1 197 ? -9.592 -14.844 9.174 1.00 96.25 197 ASP A N 1
ATOM 1469 C CA . ASP A 1 197 ? -10.056 -14.829 10.561 1.00 96.25 197 ASP A CA 1
ATOM 1470 C C . ASP A 1 197 ? -10.138 -13.402 11.121 1.00 96.25 197 ASP A C 1
ATOM 1472 O O . ASP A 1 197 ? -11.119 -13.063 11.782 1.00 96.25 197 ASP A O 1
ATOM 1476 N N . ARG A 1 198 ? -9.173 -12.527 10.794 1.00 95.62 198 ARG A N 1
ATOM 1477 C CA . ARG A 1 198 ? -9.226 -11.095 11.150 1.00 95.62 198 ARG A CA 1
ATOM 1478 C C . ARG A 1 198 ? -10.448 -10.403 10.541 1.00 95.62 198 ARG A C 1
ATOM 1480 O O . ARG A 1 198 ? -11.130 -9.662 11.243 1.00 95.62 198 ARG A O 1
ATOM 1487 N N . LEU A 1 199 ? -10.741 -10.653 9.262 1.00 95.38 199 LEU A N 1
ATOM 1488 C CA . LEU A 1 199 ? -11.925 -10.102 8.591 1.00 95.38 199 LEU A CA 1
ATOM 1489 C C . LEU A 1 199 ? -13.225 -10.625 9.214 1.00 95.38 199 LEU A C 1
ATOM 1491 O O . LEU A 1 199 ? -14.149 -9.847 9.449 1.00 95.38 199 LEU A O 1
ATOM 1495 N N . ARG A 1 200 ? -13.293 -11.924 9.534 1.00 95.44 200 ARG A N 1
ATOM 1496 C CA . ARG A 1 200 ? -14.450 -12.520 10.218 1.00 95.44 200 ARG A CA 1
ATOM 1497 C C . ARG A 1 200 ? -14.681 -11.869 11.584 1.00 95.44 200 ARG A C 1
ATOM 1499 O O . ARG A 1 200 ? -15.782 -11.388 11.837 1.00 95.44 200 ARG A O 1
ATOM 1506 N N . ALA A 1 201 ? -13.645 -11.785 12.418 1.00 93.12 201 ALA A N 1
ATOM 1507 C CA . ALA A 1 201 ? -13.727 -11.184 13.748 1.00 93.12 201 ALA A CA 1
ATOM 1508 C C . ALA A 1 201 ? -14.139 -9.702 13.697 1.00 93.12 201 ALA A C 1
ATOM 1510 O O . ALA A 1 201 ? -14.960 -9.251 14.500 1.00 93.12 201 ALA A O 1
ATOM 1511 N N . ALA A 1 202 ? -13.614 -8.946 12.728 1.00 92.25 202 ALA A N 1
ATOM 1512 C CA . ALA A 1 202 ? -13.995 -7.553 12.524 1.00 92.25 202 ALA A CA 1
ATOM 1513 C C . ALA A 1 202 ? -15.480 -7.412 12.144 1.00 92.25 202 ALA A C 1
ATOM 1515 O O . ALA A 1 202 ? -16.179 -6.553 12.688 1.00 92.25 202 ALA A O 1
ATOM 1516 N N . ASN A 1 203 ? -15.976 -8.281 11.259 1.00 90.75 203 ASN A N 1
ATOM 1517 C CA . ASN A 1 203 ? -17.378 -8.297 10.843 1.00 90.75 203 AS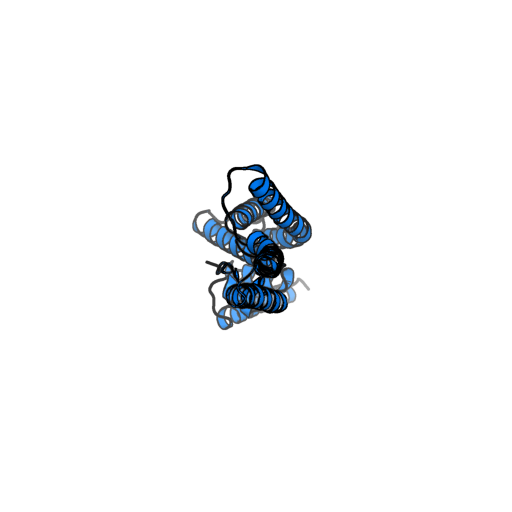N A CA 1
ATOM 1518 C C . ASN A 1 203 ? -18.325 -8.667 11.989 1.00 90.75 203 ASN A C 1
ATOM 1520 O O . ASN A 1 203 ? -19.351 -8.010 12.161 1.00 90.75 203 ASN A O 1
ATOM 1524 N N . GLU A 1 204 ? -17.976 -9.658 12.809 1.00 91.81 204 GLU A N 1
ATOM 1525 C CA . GLU A 1 204 ? -18.758 -10.029 13.996 1.00 91.81 204 GLU A CA 1
ATOM 1526 C C . GLU A 1 204 ? -18.883 -8.848 14.971 1.00 91.81 204 GLU A C 1
ATOM 1528 O O . GLU A 1 204 ? -19.982 -8.507 15.410 1.00 91.81 204 GLU A O 1
ATOM 1533 N N . LYS A 1 205 ? -17.779 -8.141 15.246 1.00 89.75 205 LYS A N 1
ATOM 1534 C CA . LYS A 1 205 ? -17.791 -6.937 16.096 1.00 89.75 205 LYS A CA 1
ATOM 1535 C C . LYS A 1 205 ? -18.624 -5.807 15.491 1.00 89.75 205 LYS A C 1
ATOM 1537 O O . LYS A 1 205 ? -19.347 -5.122 16.216 1.00 89.75 205 LYS A O 1
ATOM 1542 N N . ALA A 1 206 ? -18.550 -5.615 14.175 1.00 86.25 206 ALA A N 1
ATOM 1543 C CA . ALA A 1 206 ? -19.351 -4.614 13.480 1.00 86.25 206 ALA A CA 1
ATOM 1544 C C . ALA A 1 206 ? -20.856 -4.928 13.551 1.00 86.25 206 ALA A C 1
ATOM 1546 O O . ALA A 1 206 ? -21.657 -4.016 13.763 1.00 86.25 206 ALA A O 1
ATOM 1547 N N . GLN A 1 207 ? -21.238 -6.203 13.425 1.00 85.12 207 GLN A N 1
ATOM 1548 C CA . GLN A 1 207 ? -22.625 -6.659 13.555 1.00 85.12 207 GLN A CA 1
ATOM 1549 C C . GLN A 1 207 ? -23.152 -6.499 14.982 1.00 85.12 207 GLN A C 1
ATOM 1551 O O . GLN A 1 207 ? -24.255 -5.986 15.164 1.00 85.12 207 GLN A O 1
ATOM 1556 N N . LEU A 1 208 ? -22.358 -6.853 15.997 1.00 83.81 208 LEU A N 1
ATOM 1557 C CA . LEU A 1 208 ? -22.728 -6.645 17.401 1.00 83.81 208 LEU A CA 1
ATOM 1558 C C . LEU A 1 208 ?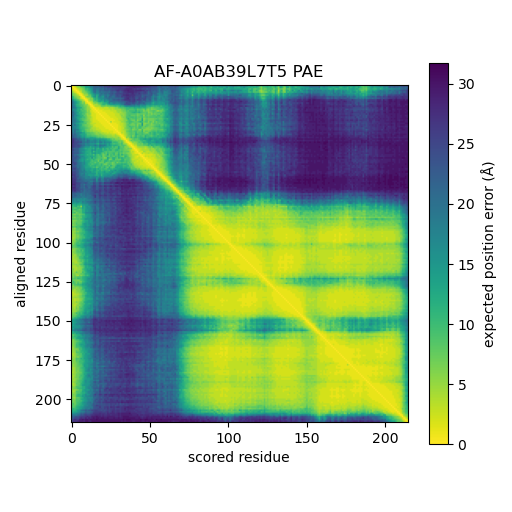 -22.974 -5.162 17.704 1.00 83.81 208 LEU A C 1
ATOM 1560 O O . LEU A 1 208 ? -23.980 -4.824 18.321 1.00 83.81 208 LEU A O 1
ATOM 1564 N N . ALA A 1 209 ? -22.115 -4.272 17.200 1.00 80.25 209 ALA A N 1
ATOM 1565 C CA . ALA A 1 209 ? -22.270 -2.826 17.369 1.00 80.25 209 ALA A CA 1
ATOM 1566 C C . ALA A 1 209 ? -23.494 -2.240 16.636 1.00 80.25 209 ALA A C 1
ATOM 1568 O O . ALA A 1 209 ? -23.973 -1.166 16.999 1.00 80.25 209 ALA A O 1
ATOM 1569 N N . LEU A 1 210 ? -23.983 -2.910 15.588 1.00 76.75 210 LEU A N 1
ATOM 1570 C CA . LEU A 1 210 ? -25.206 -2.541 14.867 1.00 76.75 210 LEU A CA 1
ATOM 1571 C C . LEU A 1 210 ? -26.467 -3.066 15.566 1.00 76.75 210 LEU A C 1
ATOM 1573 O O . LEU A 1 210 ? -27.472 -2.363 15.598 1.00 76.75 210 LEU A O 1
ATOM 1577 N N . GLY A 1 211 ? -26.410 -4.274 16.133 1.00 67.25 211 GLY A N 1
ATOM 1578 C CA . GLY A 1 211 ? -27.520 -4.900 16.858 1.00 67.25 211 GLY A CA 1
ATOM 1579 C C . GLY A 1 211 ? -27.756 -4.341 18.266 1.00 67.25 211 GLY A C 1
ATOM 1580 O O . GLY A 1 211 ? -28.833 -4.530 18.816 1.00 67.25 211 GLY A O 1
ATOM 1581 N N . SER A 1 212 ? -26.781 -3.633 18.842 1.00 59.75 212 SER A N 1
ATOM 1582 C CA . SER A 1 212 ? -26.867 -2.997 20.164 1.00 59.75 212 SER A CA 1
ATOM 1583 C C . SER A 1 212 ? -27.294 -1.519 20.129 1.00 59.75 212 SER A C 1
ATOM 1585 O O . SER A 1 212 ? -27.048 -0.790 21.092 1.00 59.75 212 SER A O 1
ATOM 1587 N N . GLY A 1 213 ? -27.851 -1.031 19.016 1.00 44.03 213 GLY A N 1
ATOM 1588 C CA . GLY A 1 213 ? -28.384 0.334 18.934 1.00 44.03 213 GLY A CA 1
ATOM 1589 C C . GLY A 1 213 ? -29.606 0.511 19.851 1.00 44.03 213 GLY A C 1
ATOM 1590 O O . GLY A 1 213 ? -30.375 -0.438 19.987 1.00 44.03 213 GLY A O 1
ATOM 1591 N N . PRO A 1 214 ? -29.800 1.680 20.494 1.00 46.97 214 PRO A N 1
ATOM 1592 C CA . PRO A 1 214 ? -30.944 1.901 21.372 1.00 46.97 214 PRO A CA 1
ATOM 1593 C C . PRO A 1 214 ? -32.239 1.809 20.557 1.00 46.97 214 PRO A C 1
ATOM 1595 O O . PRO A 1 214 ? -32.489 2.643 19.687 1.00 46.97 214 PRO A O 1
ATOM 1598 N N . SER A 1 215 ? -33.015 0.761 20.824 1.00 43.56 215 SER A N 1
ATOM 1599 C CA . SER A 1 215 ? -34.444 0.673 20.513 1.00 43.56 215 SER A CA 1
ATOM 1600 C C . SER A 1 215 ? -35.245 1.594 21.420 1.00 43.56 215 SER A C 1
ATOM 1602 O O . SER A 1 215 ? -34.943 1.571 22.638 1.00 43.56 215 SER A O 1
#

Organism: NCBI:txid3238584

Sequence (215 aa):
MCDLPKRRLLNGIRPWRVVVAVVGLAAIAAGWVVPGLLSAVPIGAGSLVLLAAVLPALRDIELGLPGDIKFSAALSGREQGITDVFEQQRGDLQLCAQLLCGDPEQAKTLLEAAWARTAEVWRGPVTPQLRLYTLCVLVHLLETSERWTPAKKPKHPSRLAALPAGERVAVVLHDFASLTVAEIAGLTESTTAAVTDRLRAANEKAQLALGSGPS

Radius of gyration: 26.81 Å; Cα contacts (8 Å, |Δi|>4): 169; chains: 1; bounding box: 71×34×76 Å

Secondary structure (DSSP, 8-state):
-PPPPP--GGGG--HHHHHHHHHHHHHHHHHHHS-SGGGHHHHHHHHHHHHHHHHHHHTSS----S-THHHHHHHHHHHHHHHHHHHHHHHHHHHHHHHHHSSHHHHHHHHHHHHHHHHHH--S-SSTHHHHHHHHHHHHHHHHHHHHS--PPPSS--TGGGS-HHHHHHHIIIIIT---HHHHHHHTT--HHHHHHHHHHHHHHHHHHHHTS--

Nearest PDB structures (foldseek):
  4cxf-assembly1_A  TM=7.948E-01  e=3.678E-03  Cupriavidus metallidurans CH34
  5wuq-assembly1_A  TM=7.546E-01  e=3.043E-03  Bacillus subtilis subsp. subtilis str. 168
  5wur-assembly2_B  TM=7.792E-01  e=6.804E-03  Bacillus subtilis subsp. subtilis str. 168
  5uxx-assembly1_A  TM=7.469E-01  e=7.479E-03  Bartonella quintana str. Toulouse
  4nqw-assembly1_A  TM=3.990E-01  e=6.001E-02  Mycobacterium tuberculosis

Foldseek 3Di:
DFDAPPPPLPVQDDVVLVVQLVVLVVLLVVLVVDDDPCSCVSNVVSVVSNCVSCVSSVVSVDDDDPDPPVVCVVLVVQLVLLVVLCVVCVVLQLVLLCLLQLESVNSVVLLVVLSVVLSVPHPDDSDCVSVLSSLLSSLVSSVVCPVPDPRDDRPDDDLLSPADNLLSSLCSCCVRVVDDLVSSCSSVVHDSVVSVVSPVVSVVSVVVVVVPPDD

pLDDT: mean 76.07, std 17.0, range [38.41, 96.25]

InterPro domains:
  IPR013324 RNA polymerase sigma factor, region 3/4-like [SSF88659] (159-205)
  IPR036388 Winged helix-like DNA-binding domain superfamily [G3DSA:1.10.10.10] (158-211)